Protein AF-A0A2G5DGH1-F1 (afdb_monomer_lite)

pLDDT: mean 73.1, std 16.99, range [35.16, 94.38]

Sequence (194 aa):
MEKKWQSKLFLLFLFSLLSPCVPLNLPSHGCYWTESCQNKWVGGCDAGHVAIAHSDNCHGLCPQPENSPCLPFYTHFQCCKLESPKVTDRCVKCKNKVDYGDEYVCCTDCSDPYIMDANTKSGYCMTGAELAVQLKPREHFKWVAGPWMPCSSPCDGGIRYRDVECFGQIEDISIPHYPVDDGRCSEKEMTGAM

Secondary structure (DSSP, 8-state):
----------------------------------TTEEEGGG-SPPTTEEEEEEESS-TTT-SS-TTPPPPTTSS-EEEEEE--PEE-S-GGG-SS-EEETTEEEEETTSPPEEEEETTTTEEEETTSPPEEEEEPPPEEEEEEEEEEPPPS-SSSS----EEEEEEEEESSTTSPPEE--GGGS-HHHHHHH-

Structure (mmCIF, N/CA/C/O backbone):
data_AF-A0A2G5DGH1-F1
#
_entry.id   AF-A0A2G5DGH1-F1
#
loop_
_atom_site.group_PDB
_atom_site.id
_atom_site.type_symbol
_atom_site.label_atom_id
_atom_site.label_alt_id
_atom_site.label_comp_id
_atom_site.label_asym_id
_atom_site.label_entity_id
_atom_site.label_seq_id
_atom_site.pdbx_PDB_ins_code
_atom_site.Cartn_x
_atom_site.Cartn_y
_atom_site.Cartn_z
_atom_site.occupancy
_atom_site.B_iso_or_equiv
_atom_site.auth_seq_id
_atom_site.auth_comp_id
_atom_site.auth_asym_id
_atom_site.auth_atom_id
_atom_site.pdbx_PDB_model_num
ATOM 1 N N . MET A 1 1 ? 90.595 -12.599 -56.475 1.00 35.16 1 MET A N 1
ATOM 2 C CA . MET A 1 1 ? 90.856 -12.047 -55.131 1.00 35.16 1 MET A CA 1
ATOM 3 C C . MET A 1 1 ? 89.686 -12.424 -54.243 1.00 35.16 1 MET A C 1
ATOM 5 O O . MET A 1 1 ? 88.546 -12.215 -54.631 1.00 35.16 1 MET A O 1
ATOM 9 N N . GLU A 1 2 ? 89.990 -13.096 -53.140 1.00 38.16 2 GLU A N 1
ATOM 10 C CA . GLU A 1 2 ? 89.063 -13.706 -52.185 1.00 38.16 2 GLU A CA 1
ATOM 11 C C . GLU A 1 2 ? 88.283 -12.668 -51.358 1.00 38.16 2 GLU A C 1
ATOM 13 O O . GLU A 1 2 ? 88.839 -11.623 -51.022 1.00 38.16 2 GLU A O 1
ATOM 18 N N . LYS A 1 3 ? 87.058 -13.011 -50.921 1.00 37.81 3 LYS A N 1
ATOM 19 C CA . LYS A 1 3 ? 86.705 -13.089 -49.485 1.00 37.81 3 LYS A CA 1
ATOM 20 C C . LYS A 1 3 ? 85.356 -13.794 -49.235 1.00 37.81 3 LYS A C 1
ATOM 22 O O . LYS A 1 3 ? 84.365 -13.577 -49.919 1.00 37.81 3 LYS A O 1
ATOM 27 N N . LYS A 1 4 ? 85.416 -14.670 -48.229 1.00 41.09 4 LYS A N 1
ATOM 28 C CA . LYS A 1 4 ? 84.451 -15.622 -47.645 1.00 41.09 4 LYS A CA 1
ATOM 29 C C . LYS A 1 4 ? 83.167 -15.008 -47.045 1.00 41.09 4 LYS A C 1
ATOM 31 O O . LYS A 1 4 ? 83.2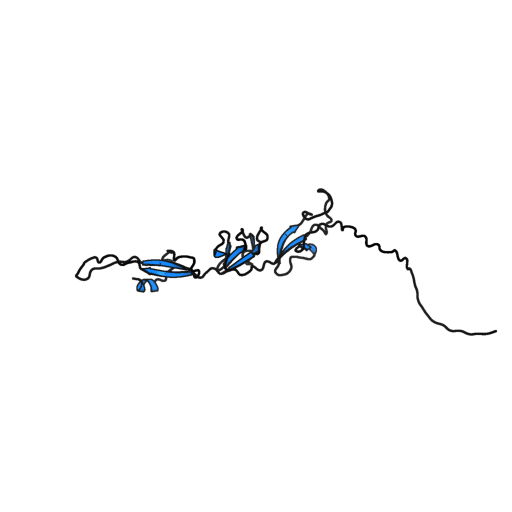48 -14.033 -46.313 1.00 41.09 4 LYS A O 1
ATOM 36 N N . TRP A 1 5 ? 82.049 -15.718 -47.257 1.00 42.12 5 TRP A N 1
ATOM 37 C CA . TRP A 1 5 ? 81.179 -16.408 -46.269 1.00 42.12 5 TRP A CA 1
ATOM 38 C C . TRP A 1 5 ? 80.727 -15.682 -44.980 1.00 42.12 5 TRP A C 1
ATOM 40 O O . TRP A 1 5 ? 81.563 -15.418 -44.127 1.00 42.12 5 TRP A O 1
ATOM 50 N N . GLN A 1 6 ? 79.405 -15.541 -44.766 1.00 40.88 6 GLN A N 1
ATOM 51 C CA . GLN A 1 6 ? 78.678 -16.041 -43.574 1.00 40.88 6 GLN A CA 1
ATOM 52 C C . GLN A 1 6 ? 77.140 -15.985 -43.762 1.00 40.88 6 GLN A C 1
ATOM 54 O O . GLN A 1 6 ? 76.596 -15.072 -44.373 1.00 40.88 6 GLN A O 1
ATOM 59 N N . SER A 1 7 ? 76.474 -17.003 -43.216 1.00 42.88 7 SER A N 1
ATOM 60 C CA . SER A 1 7 ? 75.033 -17.308 -43.223 1.00 42.88 7 SER A CA 1
ATOM 61 C C . SER A 1 7 ? 74.241 -16.492 -42.186 1.00 42.88 7 SER A C 1
ATOM 63 O O . SER A 1 7 ? 74.810 -16.175 -41.142 1.00 42.88 7 SER A O 1
ATOM 65 N N . LYS A 1 8 ? 72.936 -16.234 -42.420 1.00 41.88 8 LYS A N 1
ATOM 66 C CA . LYS A 1 8 ? 71.853 -16.346 -41.408 1.00 41.88 8 LYS A CA 1
ATOM 67 C C . LYS A 1 8 ? 70.439 -16.139 -41.994 1.00 41.88 8 LYS A C 1
ATOM 69 O O . LYS A 1 8 ? 70.086 -15.056 -42.435 1.00 41.88 8 LYS A O 1
ATOM 74 N N . LEU A 1 9 ? 69.682 -17.240 -41.971 1.00 43.94 9 LEU A N 1
ATOM 75 C CA . LEU A 1 9 ? 68.268 -17.426 -41.599 1.00 43.94 9 LEU A CA 1
ATOM 76 C C . LEU A 1 9 ? 67.225 -16.297 -41.790 1.00 43.94 9 LEU A C 1
ATOM 78 O O . LEU A 1 9 ? 67.330 -15.241 -41.184 1.00 43.94 9 LEU A O 1
ATOM 82 N N . PHE A 1 10 ? 66.121 -16.701 -42.440 1.00 47.44 10 PHE A N 1
ATOM 83 C CA . PHE A 1 10 ? 64.713 -16.474 -42.061 1.00 47.44 10 PHE A CA 1
ATOM 84 C C . PHE A 1 10 ? 64.246 -15.024 -41.841 1.00 47.44 10 PHE A C 1
ATOM 86 O O . PHE A 1 10 ? 64.545 -14.432 -40.814 1.00 47.44 10 PHE A O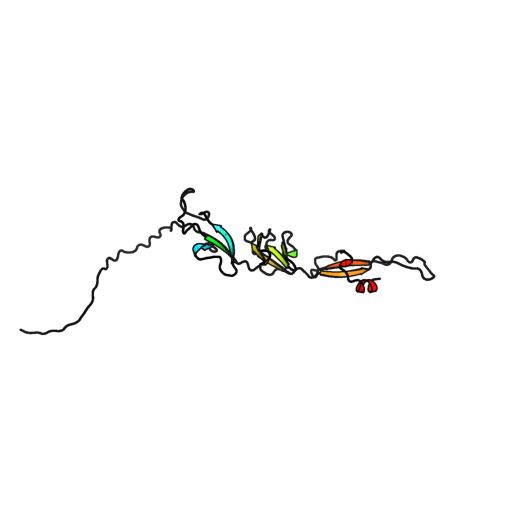 1
ATOM 93 N N . LEU A 1 11 ? 63.376 -14.527 -42.729 1.00 45.00 11 LEU A N 1
ATOM 94 C CA . LEU A 1 11 ? 62.080 -13.935 -42.353 1.00 45.00 11 LEU A CA 1
ATOM 95 C C . LEU A 1 11 ? 61.262 -13.597 -43.610 1.00 45.00 11 LEU A C 1
ATOM 97 O O . LEU A 1 11 ? 61.591 -12.707 -44.388 1.00 45.00 11 LEU A O 1
ATOM 101 N N . LEU A 1 12 ? 60.181 -14.357 -43.784 1.00 50.38 12 LEU A N 1
ATOM 102 C CA . LEU A 1 12 ? 59.042 -14.036 -44.635 1.00 50.38 12 LEU A CA 1
ATOM 103 C C . LEU A 1 12 ? 58.456 -12.685 -44.194 1.00 50.38 12 LEU A C 1
ATOM 105 O O . LEU A 1 12 ? 58.042 -12.562 -43.045 1.00 50.38 12 LEU A O 1
ATOM 109 N N . PHE A 1 13 ? 58.355 -11.711 -45.097 1.00 42.81 13 PHE A N 1
ATOM 110 C CA . PHE A 1 13 ? 57.439 -10.580 -44.935 1.00 42.81 13 PHE A CA 1
ATOM 111 C C . PHE A 1 13 ? 56.571 -10.462 -46.188 1.00 42.81 13 PHE A C 1
ATOM 113 O O . PHE A 1 13 ? 56.937 -9.862 -47.196 1.00 42.81 13 PHE A O 1
ATOM 120 N N . LEU A 1 14 ? 55.422 -11.131 -46.107 1.00 49.62 14 LEU A N 1
ATOM 121 C CA . LEU A 1 14 ? 54.254 -10.927 -46.951 1.00 49.62 14 LEU A CA 1
ATOM 122 C C . LEU A 1 14 ? 53.537 -9.642 -46.512 1.00 49.62 14 LEU A C 1
ATOM 124 O O . LEU A 1 14 ? 53.358 -9.412 -45.321 1.00 49.62 14 LEU A O 1
ATOM 128 N N . PHE A 1 15 ? 53.081 -8.886 -47.511 1.00 50.22 15 PHE A N 1
ATOM 129 C CA . PHE A 1 15 ? 51.946 -7.958 -47.490 1.00 50.22 15 PHE A CA 1
ATOM 130 C C . PHE A 1 15 ? 51.893 -6.877 -46.398 1.00 50.22 15 PHE A C 1
ATOM 132 O O . PHE A 1 15 ? 51.375 -7.075 -45.304 1.00 50.22 15 PHE A O 1
ATOM 139 N N . SER A 1 16 ? 52.234 -5.652 -46.794 1.00 44.81 16 SER A N 1
ATOM 140 C CA . SER A 1 16 ? 51.723 -4.429 -46.171 1.00 44.81 16 SER A CA 1
ATOM 141 C C . SER A 1 16 ? 51.088 -3.518 -47.228 1.00 44.81 16 SER A C 1
ATOM 143 O O . SER A 1 16 ? 51.608 -2.463 -47.579 1.00 44.81 16 SER A O 1
ATOM 145 N N . LEU A 1 17 ? 49.911 -3.916 -47.724 1.00 50.97 17 LEU A N 1
ATOM 146 C CA . LEU A 1 17 ? 48.917 -2.953 -48.210 1.00 50.97 17 LEU A CA 1
ATOM 147 C C . LEU A 1 17 ? 48.228 -2.359 -46.975 1.00 50.97 17 LEU A C 1
ATOM 149 O O . LEU A 1 17 ? 47.187 -2.834 -46.531 1.00 50.97 17 LEU A O 1
ATOM 153 N N . LEU A 1 18 ? 48.855 -1.345 -46.383 1.00 51.91 18 LEU A N 1
ATOM 154 C CA . LEU A 1 18 ? 48.213 -0.485 -45.393 1.00 51.91 18 LEU A CA 1
ATOM 155 C C . LEU A 1 18 ? 47.288 0.481 -46.140 1.00 51.91 18 LEU A C 1
ATOM 157 O O . LEU A 1 18 ? 47.687 1.582 -46.513 1.00 51.91 18 LEU A O 1
ATOM 161 N N . SER A 1 19 ? 46.046 0.055 -46.368 1.00 54.72 19 SER A N 1
ATOM 162 C CA . SER A 1 19 ? 44.947 0.994 -46.584 1.00 54.72 19 SER A CA 1
ATOM 163 C C . SER A 1 19 ? 44.808 1.847 -45.319 1.00 54.72 19 SER A C 1
ATOM 165 O O . SER A 1 19 ? 44.674 1.2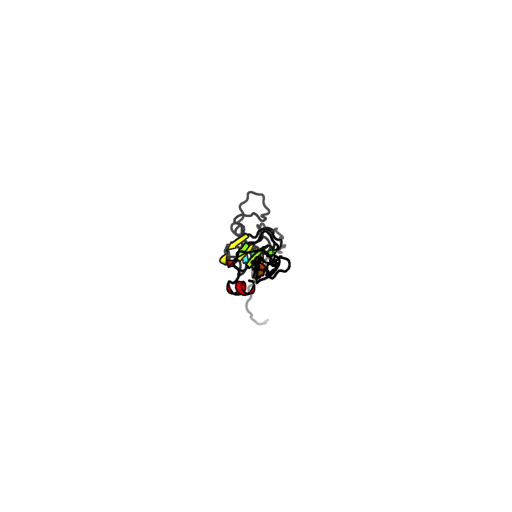77 -44.233 1.00 54.72 19 SER A O 1
ATOM 167 N N . PRO A 1 20 ? 44.834 3.187 -45.401 1.00 47.16 20 PRO A N 1
ATOM 168 C CA . PRO A 1 20 ? 44.471 4.009 -44.262 1.00 47.16 20 PRO A CA 1
ATOM 169 C C . PRO A 1 20 ? 42.996 3.743 -43.946 1.00 47.16 20 PRO A C 1
ATOM 171 O O . PRO A 1 20 ? 42.109 4.102 -44.721 1.00 47.16 20 PRO A O 1
ATOM 174 N N . CYS A 1 21 ? 42.735 3.082 -42.816 1.00 46.44 21 CYS A N 1
ATOM 175 C CA . CYS A 1 21 ? 41.412 3.048 -42.211 1.00 46.44 21 CYS A CA 1
ATOM 176 C C . CYS A 1 21 ? 41.031 4.488 -41.865 1.00 46.44 21 CYS A C 1
ATOM 178 O O . CYS A 1 21 ? 41.378 5.002 -40.804 1.00 46.44 21 CYS A O 1
ATOM 180 N N . VAL A 1 22 ? 40.321 5.156 -42.770 1.00 48.78 22 VAL A N 1
ATOM 181 C CA . VAL A 1 22 ? 39.442 6.252 -42.372 1.00 48.78 22 VAL A CA 1
ATOM 182 C C . VAL A 1 22 ? 38.479 5.639 -41.351 1.00 48.78 22 VAL A C 1
ATOM 184 O O . VAL A 1 22 ? 37.891 4.597 -41.659 1.00 48.78 22 VAL A O 1
ATOM 187 N N . PRO A 1 23 ? 38.302 6.209 -40.147 1.00 44.12 23 PRO A N 1
ATOM 188 C CA . PRO A 1 23 ? 37.192 5.812 -39.309 1.00 44.12 23 PRO A CA 1
ATOM 189 C C . PRO A 1 23 ? 35.944 6.282 -40.049 1.00 44.12 23 PRO A C 1
ATOM 191 O O . PRO A 1 23 ? 35.548 7.445 -39.977 1.00 44.12 23 PRO A O 1
ATOM 194 N N . LEU A 1 24 ? 35.350 5.386 -40.833 1.00 40.75 24 LEU A N 1
ATOM 195 C CA . LEU A 1 24 ? 33.962 5.513 -41.221 1.00 40.75 24 LEU A CA 1
ATOM 196 C C . LEU A 1 24 ? 33.182 5.496 -39.906 1.00 40.75 24 LEU A C 1
ATOM 198 O O . LEU A 1 24 ? 32.827 4.439 -39.395 1.00 40.75 24 LEU A O 1
ATOM 202 N N . ASN A 1 25 ? 32.916 6.683 -39.360 1.00 49.31 25 ASN A N 1
ATOM 203 C CA . ASN A 1 25 ? 31.698 6.928 -38.601 1.00 49.31 25 ASN A CA 1
ATOM 204 C C . ASN A 1 25 ? 30.538 6.735 -39.584 1.00 49.31 25 ASN A C 1
ATOM 206 O O . ASN A 1 25 ? 29.952 7.685 -40.095 1.00 49.31 25 ASN A O 1
ATOM 210 N N . LEU A 1 26 ? 30.286 5.474 -39.924 1.00 36.56 26 LEU A N 1
ATOM 211 C CA . LEU A 1 26 ? 29.053 5.048 -40.538 1.00 36.56 26 LEU A CA 1
ATOM 212 C C . LEU A 1 26 ? 28.059 4.969 -39.376 1.00 36.56 26 LEU A C 1
ATOM 214 O O . LEU A 1 26 ? 28.343 4.248 -38.415 1.00 36.56 26 LEU A O 1
ATOM 218 N N . PRO A 1 27 ? 26.941 5.711 -39.394 1.00 42.09 27 PRO A N 1
ATOM 219 C CA . PRO A 1 27 ? 25.927 5.550 -38.365 1.00 42.09 27 PRO A CA 1
ATOM 220 C C . PRO A 1 27 ? 25.472 4.093 -38.432 1.00 42.09 27 PRO A C 1
ATOM 222 O O . PRO A 1 27 ? 24.948 3.660 -39.455 1.00 42.09 27 PRO A O 1
ATOM 225 N N . SER A 1 28 ? 25.759 3.294 -37.403 1.00 44.94 28 SER A N 1
ATOM 226 C CA . SER A 1 28 ? 25.370 1.886 -37.396 1.00 44.94 28 SER A CA 1
ATOM 227 C C . SER A 1 28 ? 23.851 1.809 -37.547 1.00 44.94 28 SER A C 1
ATOM 229 O O . SER A 1 28 ? 23.122 2.368 -36.731 1.00 44.94 28 SER A O 1
ATOM 231 N N . HIS A 1 29 ? 23.382 1.137 -38.595 1.00 49.34 29 HIS A N 1
ATOM 232 C CA . HIS A 1 29 ? 21.972 0.955 -38.945 1.00 49.34 29 HIS A CA 1
ATOM 233 C C . HIS A 1 29 ? 21.265 -0.013 -37.967 1.00 49.34 29 HIS A C 1
ATOM 235 O O . HIS A 1 29 ? 20.748 -1.046 -38.384 1.00 49.34 29 HIS A O 1
ATOM 241 N N . GLY A 1 30 ? 21.304 0.253 -36.662 1.00 53.66 30 GLY A N 1
ATOM 242 C CA . GLY A 1 30 ? 20.771 -0.635 -35.626 1.00 53.66 30 GLY A CA 1
ATOM 243 C C . GLY A 1 30 ? 19.525 -0.068 -34.953 1.00 53.66 30 GLY A C 1
ATOM 244 O O . GLY A 1 30 ? 19.489 1.117 -34.634 1.00 53.66 30 GLY A O 1
ATOM 245 N N . CYS A 1 31 ? 18.529 -0.923 -34.697 1.00 55.25 31 CYS A N 1
ATOM 246 C CA . CYS A 1 31 ? 17.523 -0.671 -33.660 1.00 55.25 31 CYS A CA 1
ATOM 247 C C . CYS A 1 31 ? 18.261 -0.496 -32.326 1.00 55.25 31 CYS A C 1
ATOM 249 O O . CYS A 1 31 ? 19.069 -1.365 -31.986 1.00 55.25 31 CYS A O 1
ATOM 251 N N . TYR A 1 32 ? 18.004 0.576 -31.575 1.00 56.06 32 TYR A N 1
ATOM 252 C CA . TYR A 1 32 ? 18.648 0.787 -30.280 1.00 56.06 32 TYR A CA 1
ATOM 253 C C . TYR A 1 32 ? 17.613 0.865 -29.160 1.00 56.06 32 TYR A C 1
ATOM 255 O O . TYR A 1 32 ? 16.953 1.865 -28.919 1.00 56.06 32 TYR A O 1
ATOM 263 N N . TRP A 1 33 ? 17.483 -0.231 -28.434 1.00 59.97 33 TRP A N 1
ATOM 264 C CA . TRP A 1 33 ? 16.847 -0.223 -27.126 1.00 59.97 33 TRP A CA 1
ATOM 265 C C . TRP A 1 33 ? 17.867 0.346 -26.107 1.00 59.97 33 TRP A C 1
ATOM 267 O O . TRP A 1 33 ? 19.057 0.054 -26.210 1.00 59.97 33 TRP A O 1
ATOM 277 N N . THR A 1 34 ? 17.444 1.263 -25.224 1.00 59.66 34 THR A N 1
ATOM 278 C CA . THR A 1 34 ? 18.320 2.137 -24.402 1.00 59.66 34 THR A CA 1
ATOM 279 C C . THR A 1 34 ? 19.040 1.394 -23.256 1.00 59.66 34 THR A C 1
ATOM 281 O O . THR A 1 34 ? 19.027 0.168 -23.201 1.00 59.66 34 THR A O 1
ATOM 284 N N . GLU A 1 35 ? 19.679 2.131 -22.332 1.00 57.31 35 GLU A N 1
ATOM 285 C CA . GLU A 1 35 ? 20.647 1.664 -21.314 1.00 57.31 35 GLU A CA 1
ATOM 286 C C . GLU A 1 35 ? 20.254 0.430 -20.468 1.00 57.31 35 GLU A C 1
ATOM 288 O O . GLU A 1 35 ? 21.133 -0.203 -19.893 1.00 57.31 35 GLU A O 1
ATOM 293 N N . SER A 1 36 ? 18.974 0.052 -20.385 1.00 63.47 36 SER A N 1
ATOM 294 C CA . SER A 1 36 ? 18.474 -1.055 -19.541 1.00 63.47 36 SER A CA 1
ATOM 295 C C . SER A 1 36 ? 18.119 -2.337 -20.310 1.00 63.47 36 SER A C 1
ATOM 297 O O . SER A 1 36 ? 17.431 -3.212 -19.779 1.00 63.47 36 SER A O 1
ATOM 299 N N . CYS A 1 37 ? 18.505 -2.443 -21.581 1.00 69.44 37 CYS A N 1
ATOM 300 C CA . CYS A 1 37 ? 17.983 -3.474 -22.475 1.00 69.44 37 CYS A CA 1
ATOM 301 C C . CYS A 1 37 ? 18.960 -4.632 -22.686 1.00 69.44 37 CYS A C 1
ATOM 303 O O . CYS A 1 37 ? 20.132 -4.425 -22.990 1.00 69.44 37 CYS A O 1
ATOM 305 N N . GLN A 1 38 ? 18.459 -5.862 -22.574 1.00 69.81 38 GLN A N 1
ATOM 306 C CA . GLN A 1 38 ? 19.235 -7.093 -22.724 1.00 69.81 38 GLN A CA 1
ATOM 307 C C . GLN A 1 38 ? 18.752 -7.907 -23.924 1.00 69.81 38 GLN A C 1
ATOM 309 O O . GLN A 1 38 ? 17.571 -7.889 -24.277 1.00 69.81 38 GLN A O 1
ATOM 314 N N . ASN A 1 39 ? 19.673 -8.610 -24.586 1.00 68.25 39 ASN A N 1
ATOM 315 C CA . ASN A 1 39 ? 19.352 -9.444 -25.741 1.00 68.25 39 ASN A CA 1
ATOM 316 C C . ASN A 1 39 ? 18.744 -10.786 -25.291 1.00 68.25 39 ASN A C 1
ATOM 318 O O . ASN A 1 39 ? 19.342 -11.518 -24.507 1.00 68.25 39 ASN A O 1
ATOM 322 N N . LYS A 1 40 ? 17.584 -11.144 -25.851 1.00 68.38 40 LYS A N 1
ATOM 323 C CA . LYS A 1 40 ? 16.812 -12.353 -25.512 1.00 68.38 40 LYS A CA 1
ATOM 324 C C . LYS A 1 40 ? 17.574 -13.657 -25.780 1.00 68.38 40 LYS A C 1
ATOM 326 O O . LYS A 1 40 ? 17.351 -14.639 -25.080 1.00 68.38 40 LYS A O 1
ATOM 331 N N . TRP A 1 41 ? 18.465 -13.685 -26.776 1.00 63.84 41 TRP A N 1
ATOM 332 C CA . TRP A 1 41 ? 19.210 -14.884 -27.187 1.00 63.84 41 TRP A CA 1
ATOM 333 C C . TRP A 1 41 ? 20.307 -15.289 -26.201 1.00 63.84 41 TRP A C 1
ATOM 335 O O . TRP A 1 41 ? 20.711 -16.448 -26.191 1.00 63.84 41 TRP A O 1
ATOM 345 N N . VAL A 1 42 ? 20.781 -14.352 -25.376 1.00 59.91 42 VAL A N 1
ATOM 346 C CA . VAL A 1 42 ? 21.819 -14.601 -24.358 1.00 59.91 42 VAL A CA 1
ATOM 347 C C . VAL A 1 42 ? 21.199 -15.034 -23.016 1.00 59.91 42 VAL A C 1
ATOM 349 O O . VAL A 1 42 ? 21.906 -15.516 -22.137 1.00 59.91 42 VAL A O 1
ATOM 352 N N . GLY A 1 43 ? 19.863 -15.007 -22.922 1.00 62.44 43 GLY A N 1
ATOM 353 C CA . GLY A 1 43 ? 19.080 -15.537 -21.811 1.00 62.44 43 GLY A CA 1
ATOM 354 C C . GLY A 1 43 ? 18.732 -14.488 -20.756 1.00 62.44 43 GLY A C 1
ATOM 355 O O . GLY A 1 43 ? 19.617 -13.924 -20.132 1.00 62.44 43 GLY A O 1
ATOM 356 N N . GLY A 1 44 ? 17.425 -14.318 -20.518 1.00 68.81 44 GLY A N 1
ATOM 357 C CA . GLY A 1 44 ? 16.848 -13.718 -19.309 1.00 68.81 44 GLY A CA 1
ATOM 358 C C . GLY A 1 44 ? 17.250 -12.280 -18.970 1.00 68.81 44 GLY A C 1
ATOM 359 O O . GLY A 1 44 ? 17.923 -11.597 -19.729 1.00 68.81 44 GLY A O 1
ATOM 360 N N . CYS A 1 45 ? 16.736 -11.803 -17.835 1.00 72.19 45 CYS A N 1
ATOM 361 C CA . CYS A 1 45 ? 17.335 -10.684 -17.118 1.00 72.19 45 CYS A CA 1
ATOM 362 C C . CYS A 1 45 ? 18.303 -11.259 -16.080 1.00 72.19 45 CYS A C 1
ATOM 364 O O . CYS A 1 45 ? 18.026 -12.321 -15.514 1.00 72.19 45 CYS A O 1
ATOM 366 N N . ASP A 1 46 ? 19.411 -10.565 -15.816 1.00 70.19 46 ASP A N 1
ATOM 367 C CA . ASP A 1 46 ? 20.344 -10.941 -14.747 1.00 70.19 46 ASP A CA 1
ATOM 368 C C . ASP A 1 46 ? 19.639 -11.046 -13.381 1.00 70.19 46 ASP A C 1
ATOM 370 O O . ASP A 1 46 ? 18.604 -10.420 -13.138 1.00 70.19 46 ASP A O 1
ATOM 374 N N . ALA A 1 47 ? 20.215 -11.817 -12.453 1.00 65.94 47 ALA A N 1
ATOM 375 C CA . ALA A 1 47 ? 19.645 -12.024 -11.121 1.00 65.94 47 ALA A CA 1
ATOM 376 C C . ALA A 1 47 ? 19.283 -10.688 -10.430 1.00 65.94 47 ALA A C 1
ATOM 378 O O . ALA A 1 47 ? 20.117 -9.790 -10.308 1.00 65.94 47 ALA A O 1
ATOM 379 N N . GLY A 1 48 ? 18.031 -10.565 -9.974 1.00 62.88 48 GLY A N 1
ATOM 380 C CA . GLY A 1 48 ? 17.500 -9.348 -9.340 1.00 62.88 48 GLY A CA 1
ATOM 381 C C . GLY A 1 48 ? 16.874 -8.328 -10.300 1.00 62.88 48 GLY A C 1
ATOM 382 O O . GLY A 1 48 ? 16.387 -7.293 -9.843 1.00 62.88 48 GLY A O 1
ATOM 383 N N . HIS A 1 49 ? 16.854 -8.616 -11.603 1.00 70.56 49 HIS A N 1
ATOM 384 C CA . HIS A 1 49 ? 16.166 -7.810 -12.605 1.00 70.56 49 HIS A CA 1
ATOM 385 C C . HIS A 1 49 ? 14.984 -8.574 -13.204 1.00 70.56 49 HIS A C 1
ATOM 387 O O . HIS A 1 49 ? 15.038 -9.791 -13.381 1.00 70.56 49 HIS A O 1
ATOM 393 N N . VAL A 1 50 ? 13.921 -7.848 -13.542 1.00 70.88 50 VAL A N 1
ATOM 394 C CA . VAL A 1 50 ? 12.701 -8.408 -14.137 1.00 70.88 50 VAL A CA 1
ATOM 395 C C . VAL A 1 50 ? 12.476 -7.786 -15.510 1.00 70.88 50 VAL A C 1
ATOM 397 O O . VAL A 1 50 ? 12.781 -6.610 -15.732 1.00 70.88 50 VAL A O 1
ATOM 400 N N . ALA A 1 51 ? 11.984 -8.596 -16.450 1.00 72.50 51 ALA A N 1
ATOM 401 C CA . ALA A 1 51 ? 11.672 -8.151 -17.800 1.00 72.50 51 ALA A CA 1
ATOM 402 C C . ALA A 1 51 ? 10.347 -7.374 -17.798 1.00 72.50 51 ALA A C 1
ATOM 404 O O . ALA A 1 51 ? 9.284 -7.965 -17.644 1.00 72.50 51 ALA A O 1
ATOM 405 N N . ILE A 1 52 ? 10.413 -6.053 -17.974 1.00 66.06 52 ILE A N 1
ATOM 406 C CA . ILE A 1 52 ? 9.248 -5.149 -17.901 1.00 66.06 52 ILE A CA 1
ATOM 407 C C . ILE A 1 52 ? 8.660 -4.778 -19.258 1.00 66.06 52 ILE A C 1
ATOM 409 O O . ILE A 1 52 ? 7.544 -4.273 -19.345 1.00 66.06 52 ILE A O 1
ATOM 413 N N . ALA A 1 53 ? 9.415 -5.005 -20.328 1.00 66.44 53 ALA A N 1
ATOM 414 C CA . ALA A 1 53 ? 8.960 -4.787 -21.688 1.00 66.44 53 ALA A CA 1
ATOM 415 C C . ALA A 1 53 ? 9.715 -5.717 -22.631 1.00 66.44 53 ALA A C 1
ATOM 417 O O . ALA A 1 53 ? 10.909 -5.965 -22.445 1.00 66.44 53 ALA A O 1
ATOM 418 N N . HIS A 1 54 ? 9.019 -6.187 -23.661 1.00 70.25 54 HIS A N 1
ATOM 419 C CA . HIS A 1 54 ? 9.591 -7.019 -24.706 1.00 70.25 54 HIS A CA 1
ATOM 420 C C . HIS A 1 54 ? 9.495 -6.303 -26.044 1.00 70.25 54 HIS A C 1
ATOM 422 O O . HIS A 1 54 ? 8.473 -5.710 -26.385 1.00 70.25 54 HIS A O 1
ATOM 428 N N . SER A 1 55 ? 10.579 -6.393 -26.795 1.00 62.94 55 SER A N 1
ATOM 429 C CA . SER A 1 55 ? 10.660 -5.989 -28.182 1.00 62.94 55 SER A CA 1
ATOM 430 C C . SER A 1 55 ? 10.762 -7.262 -28.999 1.00 62.94 55 SER A C 1
ATOM 432 O O . SER A 1 55 ? 11.777 -7.952 -28.905 1.00 62.94 55 SER A O 1
ATOM 434 N N . ASP A 1 56 ? 9.710 -7.590 -29.747 1.00 64.31 56 ASP A N 1
ATOM 435 C CA . ASP A 1 56 ? 9.753 -8.601 -30.816 1.00 64.31 56 ASP A CA 1
ATOM 436 C C . ASP A 1 56 ? 9.767 -7.930 -32.213 1.00 64.31 56 ASP A C 1
ATOM 438 O O . ASP A 1 56 ? 9.817 -8.590 -33.251 1.00 64.31 56 ASP A O 1
ATOM 442 N N . ASN A 1 57 ? 9.716 -6.595 -32.244 1.00 57.31 57 ASN A N 1
ATOM 443 C CA . ASN A 1 57 ? 9.714 -5.735 -33.424 1.00 57.31 57 ASN A CA 1
ATOM 444 C C . ASN A 1 57 ? 10.422 -4.408 -33.088 1.00 57.31 57 ASN A C 1
ATOM 446 O O . ASN A 1 57 ? 10.649 -4.087 -31.932 1.00 57.31 57 ASN A O 1
ATOM 450 N N . CYS A 1 58 ? 10.829 -3.617 -34.076 1.00 55.09 58 CYS A N 1
ATOM 451 C CA . CYS A 1 58 ? 11.764 -2.508 -33.840 1.00 55.09 58 CYS A CA 1
ATOM 452 C C . CYS A 1 58 ? 11.105 -1.197 -33.397 1.00 55.09 58 CYS A C 1
ATOM 454 O O . CYS A 1 58 ? 11.471 -0.109 -33.845 1.00 55.09 58 CYS A O 1
ATOM 456 N N . HIS A 1 59 ? 10.180 -1.276 -32.441 1.00 56.53 59 HIS A N 1
ATOM 457 C CA . HIS A 1 59 ? 9.653 -0.094 -31.760 1.00 56.53 59 HIS A CA 1
ATOM 458 C C . HIS A 1 59 ? 10.644 0.410 -30.713 1.00 56.53 59 HIS A C 1
ATOM 460 O O . HIS A 1 59 ? 10.453 0.340 -29.504 1.00 56.53 59 HIS A O 1
ATOM 466 N N . GLY A 1 60 ? 11.755 0.894 -31.254 1.00 54.72 60 GLY A N 1
ATOM 467 C CA . GLY A 1 60 ? 12.866 1.492 -30.552 1.00 54.72 60 GLY A CA 1
ATOM 468 C C . GLY A 1 60 ? 14.037 1.758 -31.491 1.00 54.72 60 GLY A C 1
ATOM 469 O O . GLY A 1 60 ? 15.154 1.409 -31.154 1.00 54.72 60 GLY A O 1
ATOM 470 N N . LEU A 1 61 ? 13.792 2.417 -32.634 1.00 54.06 61 LEU A N 1
ATOM 471 C CA . LEU A 1 61 ? 14.767 3.309 -33.291 1.00 54.06 61 LEU A CA 1
ATOM 472 C C . LEU A 1 61 ? 15.624 2.737 -34.443 1.00 54.06 61 LEU A C 1
ATOM 474 O O . LEU A 1 61 ? 16.807 3.053 -34.559 1.00 54.06 61 LEU A O 1
ATOM 478 N N . CYS A 1 62 ? 15.033 1.974 -35.370 1.00 58.16 62 CYS A N 1
ATOM 479 C CA . CYS A 1 62 ? 15.659 1.829 -36.693 1.00 58.16 62 CYS A CA 1
ATOM 480 C C . CYS A 1 62 ? 15.630 3.178 -37.440 1.00 58.16 62 CYS A C 1
ATOM 482 O O . CYS A 1 62 ? 14.564 3.785 -37.535 1.00 58.16 62 CYS A O 1
ATOM 484 N N . PRO A 1 63 ? 16.738 3.634 -38.050 1.00 56.41 63 PRO A N 1
ATOM 485 C CA . PRO A 1 63 ? 16.785 4.905 -38.781 1.00 56.41 63 PRO A CA 1
ATOM 486 C C . PRO A 1 63 ? 16.072 4.893 -40.151 1.00 56.41 63 PRO A C 1
ATOM 488 O O . PRO A 1 63 ? 16.159 5.877 -40.883 1.00 56.41 63 PRO A O 1
ATOM 491 N N . GLN A 1 64 ? 15.396 3.804 -40.542 1.00 54.47 64 GLN A N 1
ATOM 492 C CA . GLN A 1 64 ? 14.717 3.681 -41.840 1.00 54.47 64 GLN A CA 1
ATOM 493 C C . GLN A 1 64 ? 13.187 3.592 -41.707 1.00 54.47 64 GLN A C 1
ATOM 495 O O . GLN A 1 64 ? 12.696 3.052 -40.717 1.00 54.47 64 GLN A O 1
ATOM 500 N N . PRO A 1 65 ? 12.433 4.131 -42.688 1.00 53.72 65 PRO A N 1
ATOM 501 C CA . PRO A 1 65 ? 11.020 4.458 -42.526 1.00 53.72 65 PRO A CA 1
ATOM 502 C C . PRO A 1 65 ? 10.147 3.207 -42.410 1.00 53.72 65 PRO A C 1
ATOM 504 O O . PRO A 1 65 ? 10.259 2.323 -43.253 1.00 53.72 65 PRO A O 1
ATOM 507 N N . GLU A 1 66 ? 9.312 3.200 -41.362 1.00 54.94 66 GLU A N 1
ATOM 508 C CA . GLU A 1 66 ? 8.057 2.484 -41.016 1.00 54.94 66 GLU A CA 1
ATOM 509 C C . GLU A 1 66 ? 7.721 1.073 -41.548 1.00 54.94 66 GLU A C 1
ATOM 511 O O . GLU A 1 66 ? 6.867 0.417 -40.964 1.00 54.94 66 GLU A O 1
ATOM 516 N N . ASN A 1 67 ? 8.375 0.555 -42.588 1.00 53.94 67 ASN A N 1
ATOM 517 C CA . ASN A 1 67 ? 7.970 -0.653 -43.310 1.00 53.94 67 ASN A CA 1
ATOM 518 C C . ASN A 1 67 ? 9.110 -1.657 -43.571 1.00 53.94 67 ASN A C 1
ATOM 520 O O . ASN A 1 67 ? 8.869 -2.685 -44.204 1.00 53.94 67 ASN A O 1
ATOM 524 N N . SER A 1 68 ? 10.343 -1.403 -43.115 1.00 55.38 68 SER A N 1
ATOM 525 C CA . SER A 1 68 ? 11.447 -2.364 -43.281 1.00 55.38 68 SER A CA 1
ATOM 526 C C . SER A 1 68 ? 11.559 -3.297 -42.069 1.00 55.38 68 SER A C 1
ATOM 528 O O . SER A 1 68 ? 11.769 -2.809 -40.955 1.00 55.38 68 SER A O 1
ATOM 530 N N . PRO A 1 69 ? 11.476 -4.632 -42.255 1.00 58.09 69 PRO A N 1
ATOM 531 C CA . PRO A 1 69 ? 11.696 -5.582 -41.179 1.00 58.09 69 PRO A CA 1
ATOM 532 C C . PRO A 1 69 ? 13.146 -5.494 -40.708 1.00 58.09 69 PRO A C 1
ATOM 534 O O . PRO A 1 69 ? 14.111 -5.636 -41.456 1.00 58.09 69 PRO A O 1
ATOM 537 N N . CYS A 1 70 ? 13.270 -5.229 -39.427 1.00 60.56 70 CYS A N 1
ATOM 538 C CA . CYS A 1 70 ? 14.504 -5.199 -38.670 1.00 60.56 70 CYS A CA 1
ATOM 539 C C . CYS A 1 70 ? 15.206 -6.562 -38.706 1.00 60.56 70 CYS A C 1
ATOM 541 O O . CYS A 1 70 ? 14.565 -7.614 -38.665 1.00 60.56 70 CYS A O 1
ATOM 543 N N . LEU A 1 71 ? 16.538 -6.535 -38.801 1.00 62.84 71 LEU A N 1
ATOM 544 C CA . LEU A 1 71 ? 17.348 -7.749 -38.848 1.00 62.84 71 LEU A CA 1
ATOM 545 C C . LEU A 1 71 ? 17.088 -8.610 -37.597 1.00 62.84 71 LEU A C 1
ATOM 547 O O . LEU A 1 71 ? 16.977 -8.058 -36.502 1.00 62.84 71 LEU A O 1
ATOM 551 N N . PRO A 1 72 ? 17.065 -9.948 -37.721 1.00 60.81 72 PRO A N 1
ATOM 552 C CA . PRO A 1 72 ? 16.607 -10.849 -36.659 1.00 60.81 72 PRO A CA 1
ATOM 553 C C . PRO A 1 72 ? 17.427 -10.768 -35.360 1.00 60.81 72 PRO A C 1
ATOM 555 O O . PRO A 1 72 ? 16.946 -11.151 -34.308 1.00 60.81 72 PRO A O 1
ATOM 558 N N . PHE A 1 73 ? 18.649 -10.229 -35.372 1.00 57.28 73 PHE A N 1
ATOM 559 C CA . PHE A 1 73 ? 19.438 -10.034 -34.145 1.00 57.28 73 PHE A CA 1
ATOM 560 C C . PHE A 1 73 ? 19.105 -8.737 -33.390 1.00 57.28 73 PHE A C 1
ATOM 562 O O . PHE A 1 73 ? 19.548 -8.561 -32.257 1.00 57.28 73 PHE A O 1
ATOM 569 N N . TYR A 1 74 ? 18.315 -7.848 -33.999 1.00 57.94 74 TYR A N 1
ATOM 570 C CA . TYR A 1 74 ? 18.011 -6.501 -33.507 1.00 57.94 74 TYR A CA 1
ATOM 571 C C . TYR A 1 74 ? 16.554 -6.335 -33.043 1.00 57.94 74 TYR A C 1
ATOM 573 O O . TYR A 1 74 ? 16.148 -5.248 -32.643 1.00 57.94 74 TYR A O 1
ATOM 581 N N . THR A 1 75 ? 15.771 -7.413 -33.098 1.00 58.56 75 THR A N 1
ATOM 582 C CA . THR A 1 75 ? 14.339 -7.466 -32.768 1.00 58.56 75 THR A CA 1
ATOM 583 C C . THR A 1 75 ? 14.037 -8.274 -31.523 1.00 58.56 75 THR A C 1
ATOM 585 O O . THR A 1 75 ? 12.882 -8.575 -31.285 1.00 58.56 75 THR A O 1
ATOM 588 N N . HIS A 1 76 ? 15.049 -8.715 -30.781 1.00 65.81 76 HIS A N 1
ATOM 589 C CA . HIS A 1 76 ? 14.865 -9.620 -29.652 1.00 65.81 76 HIS A CA 1
ATOM 590 C C . HIS A 1 76 ? 15.577 -9.054 -28.433 1.00 65.81 76 HIS A C 1
ATOM 592 O O . HIS A 1 76 ? 16.593 -9.582 -27.978 1.00 65.81 76 HIS A O 1
ATOM 598 N N . PHE A 1 77 ? 15.038 -7.947 -27.935 1.00 69.19 77 PHE A N 1
ATOM 599 C CA . PHE A 1 77 ? 15.503 -7.287 -26.723 1.00 69.19 77 PHE A CA 1
ATOM 600 C C . PHE A 1 77 ? 14.388 -7.242 -25.684 1.00 69.19 77 PHE A C 1
ATOM 602 O O . PHE A 1 77 ? 13.204 -7.238 -26.017 1.00 69.19 77 PHE A O 1
ATOM 609 N N . GLN A 1 78 ? 14.775 -7.195 -24.417 1.00 74.31 78 GLN A N 1
ATOM 610 C CA . GLN A 1 78 ? 13.868 -6.961 -23.303 1.00 74.31 78 GLN A CA 1
ATOM 611 C C . GLN A 1 78 ? 14.438 -5.895 -22.370 1.00 74.31 78 GLN A C 1
ATOM 613 O O . GLN A 1 78 ? 15.652 -5.825 -22.180 1.00 74.31 78 GLN A O 1
ATOM 618 N N . CYS A 1 79 ? 13.572 -5.069 -21.788 1.00 75.50 79 CYS A N 1
ATOM 619 C CA . CYS A 1 79 ? 13.959 -4.118 -20.750 1.00 75.50 79 CYS A CA 1
ATOM 620 C C . CYS A 1 79 ? 14.032 -4.845 -19.418 1.00 75.50 79 CYS A C 1
ATOM 622 O O . CYS A 1 79 ? 13.019 -5.367 -18.955 1.00 75.50 79 CYS A O 1
ATOM 624 N N . CYS A 1 80 ? 15.201 -4.819 -18.794 1.00 73.25 80 CYS A N 1
ATOM 625 C CA . CYS A 1 80 ? 15.425 -5.377 -17.474 1.00 73.25 80 CYS A CA 1
ATOM 626 C C . CYS A 1 80 ? 15.519 -4.231 -16.470 1.00 73.25 80 CYS A C 1
ATOM 628 O O . CYS A 1 80 ? 16.417 -3.395 -16.563 1.00 73.25 80 CYS A O 1
ATOM 630 N N . LYS A 1 81 ? 14.594 -4.174 -15.511 1.00 72.88 81 LYS A N 1
ATOM 631 C CA . LYS A 1 81 ? 14.644 -3.190 -14.423 1.00 72.88 81 LYS A CA 1
ATOM 632 C C . LYS A 1 81 ? 15.019 -3.882 -13.119 1.00 72.88 81 LYS A C 1
ATOM 634 O O . LYS A 1 81 ? 14.598 -5.010 -12.877 1.00 72.88 81 LYS A O 1
ATOM 639 N N . LEU A 1 82 ? 15.834 -3.211 -12.304 1.00 66.38 82 LEU A N 1
ATOM 640 C CA . LEU A 1 82 ? 16.133 -3.643 -10.941 1.00 66.38 82 LEU A CA 1
ATOM 641 C C . LEU A 1 82 ? 14.854 -3.493 -10.108 1.00 66.38 82 LEU A C 1
ATOM 643 O O . LEU A 1 82 ? 14.350 -2.381 -9.953 1.00 66.38 82 LEU A O 1
ATOM 647 N N . GLU A 1 83 ? 14.328 -4.601 -9.597 1.00 65.06 83 GLU A N 1
ATOM 648 C CA . GLU A 1 83 ? 13.049 -4.634 -8.872 1.00 65.06 83 GLU A CA 1
ATOM 649 C C . GLU A 1 83 ? 13.183 -5.298 -7.501 1.00 65.06 83 GLU A C 1
ATOM 651 O O . GLU A 1 83 ? 12.291 -6.008 -7.049 1.00 65.06 83 GLU A O 1
ATOM 656 N N . SER A 1 84 ? 14.289 -5.065 -6.791 1.00 65.31 84 SER A N 1
ATOM 657 C CA . SER A 1 84 ? 14.233 -5.190 -5.336 1.00 65.31 84 SER A CA 1
ATOM 658 C C . SER A 1 84 ? 13.452 -3.982 -4.804 1.00 65.31 84 SER A C 1
ATOM 660 O O . SER A 1 84 ? 13.938 -2.850 -4.904 1.00 65.31 84 SER A O 1
ATOM 662 N N . PRO A 1 85 ? 12.222 -4.170 -4.290 1.00 68.12 85 PRO A N 1
ATOM 663 C CA . PRO A 1 85 ? 11.429 -3.043 -3.845 1.00 68.12 85 PRO A CA 1
ATOM 664 C C . PRO A 1 85 ? 12.125 -2.357 -2.673 1.00 68.12 85 PRO A C 1
ATOM 666 O O . PRO A 1 85 ? 12.599 -3.004 -1.735 1.00 68.12 85 PRO A O 1
ATOM 669 N N . LYS A 1 86 ? 12.203 -1.029 -2.722 1.00 80.62 86 LYS A N 1
ATOM 670 C CA . LYS A 1 86 ? 12.828 -0.263 -1.641 1.00 80.62 86 LYS A CA 1
ATOM 671 C C . LYS A 1 86 ? 11.905 -0.217 -0.431 1.00 80.62 86 LYS A C 1
ATOM 673 O O . LYS A 1 86 ? 10.709 0.025 -0.569 1.00 80.62 86 LYS A O 1
ATOM 678 N N . VAL A 1 87 ? 12.464 -0.399 0.763 1.00 83.38 87 VAL A N 1
ATOM 679 C CA . VAL A 1 87 ? 11.696 -0.252 2.005 1.00 83.38 87 VAL A CA 1
ATOM 680 C C . VAL A 1 87 ? 11.304 1.216 2.187 1.00 83.38 87 VAL A C 1
ATOM 682 O O . VAL A 1 87 ? 12.158 2.102 2.137 1.00 83.38 87 VAL A O 1
ATOM 685 N N . THR A 1 88 ? 10.016 1.481 2.394 1.00 85.62 88 THR A N 1
ATOM 686 C CA . THR A 1 88 ? 9.461 2.823 2.604 1.00 85.62 88 THR A CA 1
ATOM 687 C C . THR A 1 88 ? 8.405 2.827 3.709 1.00 85.62 88 THR A C 1
ATOM 689 O O . THR A 1 88 ? 7.866 1.789 4.077 1.00 85.62 88 THR A O 1
ATOM 692 N N . ASP A 1 89 ? 8.091 4.011 4.229 1.00 84.00 89 ASP A N 1
ATOM 693 C CA . ASP A 1 89 ? 7.021 4.281 5.193 1.00 84.00 89 ASP A CA 1
ATOM 694 C C . ASP A 1 89 ? 5.811 5.002 4.557 1.00 84.00 89 ASP A C 1
ATOM 696 O O . ASP A 1 89 ? 4.854 5.374 5.242 1.00 84.00 89 ASP A O 1
ATOM 700 N N . ARG A 1 90 ? 5.844 5.219 3.234 1.00 85.12 90 ARG A N 1
ATOM 701 C CA . ARG A 1 90 ? 4.880 6.070 2.518 1.00 85.12 90 ARG A CA 1
ATOM 702 C C . ARG A 1 90 ? 3.748 5.320 1.831 1.00 85.12 90 ARG A C 1
ATOM 704 O O . ARG A 1 90 ? 2.729 5.945 1.544 1.00 85.12 90 ARG A O 1
ATOM 711 N N . CYS A 1 91 ? 3.883 4.017 1.596 1.00 89.12 91 CYS A N 1
ATOM 712 C CA . CYS A 1 91 ? 2.848 3.219 0.942 1.00 89.12 91 CYS A CA 1
ATOM 713 C C . CYS A 1 91 ? 1.501 3.308 1.660 1.00 89.12 91 CYS A C 1
ATOM 715 O O . CYS A 1 91 ? 0.480 3.417 0.990 1.00 89.12 91 CYS A O 1
ATOM 717 N N . VAL A 1 92 ? 1.473 3.358 2.998 1.00 87.44 92 VAL A N 1
ATOM 718 C CA . VAL A 1 92 ? 0.232 3.506 3.786 1.00 87.44 92 VAL A CA 1
ATOM 719 C C . VAL A 1 92 ? -0.600 4.707 3.318 1.00 87.44 92 VAL A C 1
ATOM 721 O O . VAL A 1 92 ? -1.824 4.594 3.215 1.00 87.44 92 VAL A O 1
ATOM 724 N N . LYS A 1 93 ? 0.062 5.811 2.948 1.00 87.56 93 LYS A N 1
ATOM 725 C CA . LYS A 1 93 ? -0.562 7.063 2.494 1.00 87.56 93 LYS A CA 1
ATOM 726 C C . LYS A 1 93 ? -1.042 7.004 1.043 1.00 87.56 93 LYS A C 1
ATOM 728 O O . LYS A 1 93 ? -1.887 7.807 0.652 1.00 87.56 93 LYS A O 1
ATOM 733 N N . CYS A 1 94 ? -0.528 6.072 0.245 1.00 90.00 94 CYS A N 1
ATOM 734 C CA . CYS A 1 94 ? -0.970 5.893 -1.129 1.00 90.00 94 CYS A CA 1
ATOM 735 C C . CYS A 1 94 ? -2.344 5.208 -1.160 1.00 90.00 94 CYS A C 1
ATOM 737 O O . CYS A 1 94 ? -2.596 4.215 -0.467 1.00 90.00 94 CYS A O 1
ATOM 739 N N . LYS A 1 95 ? -3.243 5.729 -2.001 1.00 91.38 95 LYS A N 1
ATOM 740 C CA . LYS A 1 95 ? -4.526 5.078 -2.297 1.00 91.38 95 LYS A CA 1
ATOM 741 C C . LYS A 1 95 ? -4.311 3.807 -3.122 1.00 91.38 95 LYS A C 1
ATOM 743 O O . LYS A 1 95 ? -4.918 2.782 -2.833 1.00 91.38 95 LYS A O 1
ATOM 748 N N . ASN A 1 96 ? -3.403 3.889 -4.091 1.00 91.31 96 ASN A N 1
ATOM 749 C CA . ASN A 1 96 ? -3.043 2.802 -4.985 1.00 91.31 96 ASN A CA 1
ATOM 750 C C . ASN A 1 96 ? -1.881 2.021 -4.359 1.00 91.31 96 ASN A C 1
ATOM 752 O O . ASN A 1 96 ? -0.716 2.407 -4.456 1.00 91.31 96 ASN A O 1
ATOM 756 N N . LYS A 1 97 ? -2.222 0.963 -3.628 1.00 92.31 97 LYS A N 1
ATOM 757 C CA . LYS A 1 97 ? -1.278 0.032 -3.007 1.00 92.31 97 LYS A CA 1
ATOM 758 C C . LYS A 1 97 ? -1.849 -1.376 -3.070 1.00 92.31 97 LYS A C 1
ATOM 760 O O . LYS A 1 97 ? -3.064 -1.553 -3.015 1.00 92.31 97 LYS A O 1
ATOM 765 N N . VAL A 1 98 ? -0.971 -2.362 -3.161 1.00 91.25 98 VAL A N 1
ATOM 766 C CA . VAL A 1 98 ? -1.337 -3.777 -3.120 1.00 91.25 98 VAL A CA 1
ATOM 767 C C . VAL A 1 98 ? -1.102 -4.289 -1.711 1.00 91.25 98 VAL A C 1
ATOM 769 O O . VAL A 1 98 ? -0.036 -4.083 -1.132 1.00 91.25 98 VAL A O 1
ATOM 772 N N . ASP A 1 99 ? -2.126 -4.927 -1.161 1.00 90.38 99 ASP A N 1
ATOM 773 C CA . ASP A 1 99 ? -2.066 -5.603 0.124 1.00 90.38 99 ASP A CA 1
ATOM 774 C C . ASP A 1 99 ? -1.449 -6.997 -0.063 1.00 90.38 99 ASP A C 1
ATOM 776 O O . ASP A 1 99 ? -1.967 -7.807 -0.834 1.00 90.38 99 ASP A O 1
ATOM 780 N N . TYR A 1 100 ? -0.326 -7.257 0.609 1.00 86.94 100 TYR A N 1
ATOM 781 C CA . TYR A 1 100 ? 0.380 -8.529 0.535 1.00 86.94 100 TYR A CA 1
ATOM 782 C C . TYR A 1 100 ? 0.751 -9.041 1.931 1.00 86.94 100 TYR A C 1
ATOM 784 O O . TYR A 1 100 ? 1.853 -8.809 2.433 1.00 86.94 100 TYR A O 1
ATOM 792 N N . GLY A 1 101 ? -0.174 -9.764 2.569 1.00 84.75 101 GLY A N 1
ATOM 793 C CA . GLY A 1 101 ? 0.054 -10.371 3.884 1.00 84.75 101 GLY A CA 1
ATOM 794 C C . GLY A 1 101 ? 0.321 -9.309 4.951 1.00 84.75 101 GLY A C 1
ATOM 795 O O . GLY A 1 101 ? -0.593 -8.575 5.315 1.00 84.75 101 GLY A O 1
ATOM 796 N N . ASP A 1 102 ? 1.568 -9.206 5.414 1.00 85.56 102 ASP A N 1
ATOM 797 C CA . ASP A 1 102 ? 2.015 -8.220 6.411 1.00 85.56 102 ASP A CA 1
ATOM 798 C C . ASP A 1 102 ? 2.677 -6.978 5.788 1.00 85.56 102 ASP A C 1
ATOM 800 O O . ASP A 1 102 ? 3.246 -6.149 6.496 1.00 85.56 102 ASP A O 1
ATOM 804 N N . GLU A 1 103 ? 2.623 -6.822 4.464 1.00 88.69 103 GLU A N 1
ATOM 805 C CA . GLU A 1 103 ? 3.259 -5.723 3.737 1.00 88.69 103 GLU A CA 1
ATOM 806 C C . GLU A 1 103 ? 2.301 -5.043 2.750 1.00 88.69 103 GLU A C 1
ATOM 808 O O . GLU A 1 103 ? 1.315 -5.617 2.285 1.00 88.69 103 GLU A O 1
ATOM 813 N N . TYR A 1 104 ? 2.622 -3.799 2.410 1.00 90.69 104 TYR A N 1
ATOM 814 C CA . TYR A 1 104 ? 2.078 -3.062 1.282 1.00 90.69 104 TYR A CA 1
ATOM 815 C C . TYR A 1 104 ? 3.138 -2.928 0.197 1.00 90.69 104 TYR A C 1
ATOM 817 O O . TYR A 1 104 ? 4.267 -2.533 0.486 1.00 90.69 104 TYR A O 1
ATOM 825 N N . VAL A 1 105 ? 2.749 -3.176 -1.052 1.00 91.19 105 VAL A N 1
ATOM 826 C CA . VAL A 1 105 ? 3.558 -2.858 -2.234 1.00 91.19 105 VAL A CA 1
ATOM 827 C C . VAL A 1 105 ? 2.960 -1.630 -2.911 1.00 91.19 105 VAL A C 1
ATOM 829 O O . VAL A 1 105 ? 1.753 -1.576 -3.156 1.00 91.19 105 VAL A O 1
ATOM 832 N N . CYS A 1 106 ? 3.778 -0.626 -3.203 1.00 92.38 106 CYS A N 1
ATOM 833 C CA . CYS A 1 106 ? 3.332 0.596 -3.865 1.00 92.38 106 CYS A CA 1
ATOM 834 C C . CYS A 1 106 ? 4.416 1.185 -4.768 1.00 92.38 106 CYS A C 1
ATOM 836 O O . CYS A 1 106 ? 5.581 0.797 -4.708 1.00 92.38 106 CYS A O 1
ATOM 838 N N . CYS A 1 107 ? 4.035 2.165 -5.579 1.00 91.19 107 CYS A N 1
ATOM 839 C CA . CYS A 1 107 ? 4.980 3.012 -6.293 1.00 91.19 107 CYS A CA 1
ATOM 840 C C . CYS A 1 107 ? 5.389 4.214 -5.444 1.00 91.19 107 CYS A C 1
ATOM 842 O O . CYS A 1 107 ? 4.567 4.772 -4.715 1.00 91.19 107 CYS A O 1
ATOM 844 N N . THR A 1 108 ? 6.649 4.648 -5.547 1.00 89.25 108 THR A N 1
ATOM 845 C CA . THR A 1 108 ? 7.154 5.795 -4.765 1.00 89.25 108 THR A CA 1
ATOM 846 C C . THR A 1 108 ? 6.455 7.123 -5.078 1.00 89.25 108 THR A C 1
ATOM 848 O O . THR A 1 108 ? 6.495 8.040 -4.257 1.00 89.25 108 THR A O 1
ATOM 851 N N . ASP A 1 109 ? 5.782 7.220 -6.224 1.00 91.44 109 ASP A N 1
ATOM 852 C CA . ASP A 1 109 ? 4.943 8.343 -6.655 1.00 91.44 109 ASP A CA 1
ATOM 853 C C . ASP A 1 109 ? 3.435 8.123 -6.398 1.00 91.44 109 ASP A C 1
ATOM 855 O O . ASP A 1 109 ? 2.611 8.921 -6.841 1.00 91.44 109 ASP A O 1
ATOM 859 N N . CYS A 1 110 ? 3.062 7.053 -5.685 1.00 92.88 110 CYS A N 1
ATOM 860 C CA . CYS A 1 110 ? 1.684 6.605 -5.456 1.00 92.88 110 CYS A CA 1
ATOM 861 C C . CYS A 1 110 ? 0.866 6.306 -6.732 1.00 92.88 110 CYS A C 1
ATOM 863 O O . CYS A 1 110 ? -0.367 6.271 -6.665 1.00 92.88 110 CYS A O 1
ATOM 865 N N . SER A 1 111 ? 1.519 6.074 -7.876 1.00 92.88 111 SER A N 1
ATOM 866 C CA . SER A 1 111 ? 0.865 5.501 -9.058 1.00 92.88 111 SER A CA 1
ATOM 867 C C . SER A 1 111 ? 0.502 4.024 -8.846 1.00 92.88 111 SER A C 1
ATOM 869 O O . SER A 1 111 ? 0.908 3.402 -7.862 1.00 92.88 111 SER A O 1
ATOM 871 N N . ASP A 1 112 ? -0.308 3.463 -9.745 1.00 90.94 112 ASP A N 1
ATOM 872 C CA . ASP A 1 112 ? -0.711 2.059 -9.680 1.00 90.94 112 ASP A CA 1
ATOM 873 C C . ASP A 1 112 ? 0.479 1.114 -9.947 1.00 90.94 112 ASP A C 1
ATOM 875 O O . ASP A 1 112 ? 1.079 1.176 -11.029 1.00 90.94 112 ASP A O 1
ATOM 879 N N . PRO A 1 113 ? 0.829 0.224 -8.996 1.00 88.38 113 PRO A N 1
ATOM 880 C CA . PRO A 1 113 ? 1.852 -0.788 -9.221 1.00 88.38 113 PRO A CA 1
ATOM 881 C C . PRO A 1 113 ? 1.298 -1.939 -10.072 1.00 88.38 113 PRO A C 1
ATOM 883 O O . PRO A 1 113 ? 0.186 -2.422 -9.857 1.00 88.38 113 PRO A O 1
ATOM 886 N N . TYR A 1 114 ? 2.104 -2.427 -11.010 1.00 85.12 114 TYR A N 1
ATOM 887 C CA . TYR A 1 114 ? 1.832 -3.630 -11.786 1.00 85.12 114 TYR A CA 1
ATOM 888 C C . TYR A 1 114 ? 2.619 -4.805 -11.208 1.00 85.12 114 TYR A C 1
ATOM 890 O O . TYR A 1 114 ? 3.845 -4.839 -11.307 1.00 85.12 114 TYR A O 1
ATOM 898 N N . ILE A 1 115 ? 1.922 -5.767 -10.602 1.00 84.06 115 ILE A N 1
ATOM 899 C CA . ILE A 1 115 ? 2.533 -6.946 -9.976 1.00 84.06 115 ILE A CA 1
ATOM 900 C C . ILE A 1 115 ? 2.507 -8.109 -10.964 1.00 84.06 115 ILE A C 1
ATOM 902 O O . ILE A 1 115 ? 1.441 -8.500 -11.435 1.00 84.06 115 ILE A O 1
ATOM 906 N N . MET A 1 116 ? 3.682 -8.655 -11.273 1.00 71.00 116 MET A N 1
ATOM 907 C CA . MET A 1 116 ? 3.834 -9.779 -12.201 1.00 71.00 116 MET A CA 1
ATOM 908 C C . MET A 1 116 ? 3.731 -11.128 -11.498 1.00 71.00 116 MET A C 1
ATOM 910 O O . MET A 1 116 ? 3.066 -12.035 -11.990 1.00 71.00 116 MET A O 1
ATOM 914 N N . ASP A 1 117 ? 4.384 -11.252 -10.345 1.00 72.25 117 ASP A N 1
ATOM 915 C CA . ASP A 1 117 ? 4.307 -12.437 -9.500 1.00 72.25 117 ASP A CA 1
ATOM 916 C C . ASP A 1 117 ? 4.081 -11.994 -8.058 1.00 72.25 117 ASP A C 1
ATOM 918 O O . ASP A 1 117 ? 4.906 -11.311 -7.442 1.00 72.25 117 ASP A O 1
ATOM 922 N N . ALA A 1 118 ? 2.923 -12.388 -7.534 1.00 68.44 118 ALA A N 1
ATOM 923 C CA . ALA A 1 118 ? 2.546 -12.114 -6.163 1.00 68.44 118 ALA A CA 1
ATOM 924 C C . ALA A 1 118 ? 3.524 -12.789 -5.188 1.00 68.44 118 ALA A C 1
ATOM 926 O O . ALA A 1 118 ? 3.932 -12.161 -4.219 1.00 68.44 118 ALA A O 1
ATOM 927 N N . ASN A 1 119 ? 3.982 -14.013 -5.479 1.00 70.56 119 ASN A N 1
ATOM 928 C CA . ASN A 1 119 ? 4.820 -14.794 -4.567 1.00 70.56 119 ASN A CA 1
ATOM 929 C C . ASN A 1 119 ? 6.194 -14.156 -4.344 1.00 70.56 119 ASN A C 1
ATOM 931 O O . ASN A 1 119 ? 6.694 -14.136 -3.218 1.00 70.56 119 ASN A O 1
ATOM 935 N N . THR A 1 120 ? 6.800 -13.626 -5.408 1.00 71.12 120 THR A N 1
ATOM 936 C CA . THR A 1 120 ? 8.119 -12.981 -5.359 1.00 71.12 120 THR A CA 1
ATOM 937 C C . THR A 1 120 ? 8.043 -11.472 -5.134 1.00 71.12 120 THR A C 1
ATOM 939 O O . THR A 1 120 ? 9.090 -10.832 -5.037 1.00 71.12 120 THR A O 1
ATOM 942 N N . LYS A 1 121 ? 6.831 -10.900 -5.022 1.00 75.06 121 LYS A N 1
ATOM 943 C CA . LYS A 1 121 ? 6.579 -9.451 -4.890 1.00 75.06 121 LYS A CA 1
ATOM 944 C C . LYS A 1 121 ? 7.240 -8.642 -6.018 1.00 75.06 121 LYS A C 1
ATOM 946 O O . LYS A 1 121 ? 7.683 -7.515 -5.804 1.00 75.06 121 LYS A O 1
ATOM 951 N N . SER A 1 122 ? 7.334 -9.241 -7.205 1.00 72.75 122 SER A N 1
ATOM 952 C CA . SER A 1 122 ? 7.993 -8.656 -8.376 1.00 72.75 122 SER A CA 1
ATOM 953 C C . SER A 1 122 ? 7.000 -7.843 -9.199 1.00 72.75 122 SER A C 1
ATOM 955 O O . SER A 1 122 ? 5.862 -8.274 -9.415 1.00 72.75 122 SER A O 1
ATOM 957 N N . GLY A 1 123 ? 7.413 -6.666 -9.660 1.00 79.12 123 GLY A N 1
ATOM 958 C CA . GLY A 1 123 ? 6.532 -5.727 -10.333 1.00 79.12 123 GLY A CA 1
ATOM 959 C C . GLY A 1 123 ? 7.147 -4.349 -10.554 1.00 79.12 123 GLY A C 1
ATOM 960 O O . GLY A 1 123 ? 8.205 -4.005 -10.035 1.00 79.12 123 GLY A O 1
ATOM 961 N N . TYR A 1 124 ? 6.431 -3.503 -11.286 1.00 79.44 124 TYR A N 1
ATOM 962 C CA . TYR A 1 124 ? 6.915 -2.176 -11.659 1.00 79.44 124 TYR A CA 1
ATOM 963 C C . TYR A 1 124 ? 5.834 -1.111 -11.594 1.00 79.44 124 TYR A C 1
ATOM 965 O O . TYR A 1 124 ? 4.638 -1.382 -11.537 1.00 79.44 124 TYR A O 1
ATOM 973 N N . CYS A 1 125 ? 6.287 0.133 -11.668 1.00 83.69 125 CYS A N 1
ATOM 974 C CA . CYS A 1 125 ? 5.443 1.307 -11.805 1.00 83.69 125 CYS A CA 1
ATOM 975 C C . CYS A 1 125 ? 5.458 1.767 -13.258 1.00 83.69 125 CYS A C 1
ATOM 977 O O . CYS A 1 125 ? 6.534 2.015 -13.813 1.00 83.69 125 CYS A O 1
ATOM 979 N N . MET A 1 126 ? 4.283 1.908 -13.878 1.00 76.69 126 MET A N 1
ATOM 980 C CA . MET A 1 126 ? 4.175 2.306 -15.291 1.00 76.69 126 MET A CA 1
ATOM 981 C C . MET A 1 126 ? 4.766 3.694 -15.567 1.00 76.69 126 MET A C 1
ATOM 983 O O . MET A 1 126 ? 5.252 3.955 -16.663 1.00 76.69 126 MET A O 1
ATOM 987 N N . THR A 1 127 ? 4.773 4.570 -14.563 1.00 79.81 127 THR A N 1
ATOM 988 C CA . THR A 1 127 ? 5.377 5.909 -14.624 1.00 79.81 127 THR A CA 1
ATOM 989 C C . THR A 1 127 ? 6.906 5.883 -14.685 1.00 79.81 127 THR A C 1
ATOM 991 O O . THR A 1 127 ? 7.534 6.920 -14.881 1.00 79.81 127 THR A O 1
ATOM 994 N N . GLY A 1 128 ? 7.524 4.713 -14.494 1.00 74.69 128 GLY A N 1
ATOM 995 C CA . GLY A 1 128 ? 8.967 4.572 -14.342 1.00 74.69 128 GLY A CA 1
ATOM 996 C C . GLY A 1 128 ? 9.453 4.779 -12.906 1.00 74.69 128 GLY A C 1
ATOM 997 O O . GLY A 1 128 ? 10.642 4.569 -12.655 1.00 74.69 128 GLY A O 1
ATOM 998 N N . ALA A 1 129 ? 8.560 5.094 -11.960 1.00 83.00 129 ALA A N 1
ATOM 999 C CA . ALA A 1 129 ? 8.884 5.161 -10.539 1.00 83.00 129 ALA A CA 1
ATOM 1000 C C . ALA A 1 129 ? 9.434 3.825 -10.000 1.00 83.00 129 ALA A C 1
ATOM 1002 O O . ALA A 1 129 ? 9.355 2.764 -10.634 1.00 83.00 129 ALA A O 1
ATOM 1003 N N . GLU A 1 130 ? 10.066 3.894 -8.835 1.00 84.06 130 GLU A N 1
ATOM 1004 C CA . GLU A 1 130 ? 10.604 2.714 -8.162 1.00 84.06 130 GLU A CA 1
ATOM 1005 C C . GLU A 1 130 ? 9.480 1.980 -7.426 1.00 84.06 130 GLU A C 1
ATOM 1007 O O . GLU A 1 130 ? 8.617 2.615 -6.810 1.00 84.06 130 GLU A O 1
ATOM 1012 N N . LEU A 1 131 ? 9.508 0.646 -7.477 1.00 87.25 131 LEU A N 1
ATOM 1013 C CA . LEU A 1 131 ? 8.641 -0.175 -6.642 1.00 87.25 131 LEU A CA 1
ATOM 1014 C C . LEU A 1 131 ? 9.143 -0.108 -5.197 1.00 87.25 131 LEU A C 1
ATOM 1016 O O . LEU A 1 131 ? 10.349 -0.160 -4.935 1.00 87.25 131 LEU A O 1
ATOM 1020 N N . ALA A 1 132 ? 8.219 0.001 -4.255 1.00 90.44 132 ALA A N 1
ATOM 1021 C CA . ALA A 1 132 ? 8.513 0.087 -2.840 1.00 90.44 132 ALA A CA 1
ATOM 1022 C C . ALA A 1 132 ? 7.653 -0.886 -2.031 1.00 90.44 132 ALA A C 1
ATOM 1024 O O . ALA A 1 132 ? 6.528 -1.214 -2.409 1.00 90.44 132 ALA A O 1
ATOM 1025 N N . VAL A 1 133 ? 8.204 -1.330 -0.904 1.00 90.62 133 VAL A N 1
ATOM 1026 C CA . VAL A 1 133 ? 7.535 -2.182 0.083 1.00 90.62 133 VAL A CA 1
ATOM 1027 C C . VAL A 1 133 ? 7.502 -1.488 1.432 1.00 90.62 133 VAL A C 1
ATOM 1029 O O . VAL A 1 133 ? 8.458 -0.830 1.835 1.00 90.62 133 VAL A O 1
ATOM 1032 N N . GLN A 1 134 ? 6.409 -1.658 2.156 1.00 90.00 134 GLN A N 1
ATOM 1033 C CA . GLN A 1 134 ? 6.248 -1.162 3.514 1.00 90.00 134 GLN A CA 1
ATOM 1034 C C . GLN A 1 134 ? 5.636 -2.258 4.375 1.00 90.00 134 GLN A C 1
ATOM 1036 O O . GLN A 1 134 ? 4.601 -2.801 4.010 1.00 90.00 134 GLN A O 1
ATOM 1041 N N . LEU A 1 135 ? 6.212 -2.539 5.544 1.00 89.00 135 LEU A N 1
ATOM 1042 C CA . LEU A 1 135 ? 5.533 -3.369 6.540 1.00 89.00 135 LEU A CA 1
ATOM 1043 C C . LEU A 1 135 ? 4.252 -2.672 6.993 1.00 89.00 135 LEU A C 1
ATOM 1045 O O . LEU A 1 135 ? 4.259 -1.472 7.286 1.00 89.00 135 LEU A O 1
ATOM 1049 N N . LYS A 1 136 ? 3.156 -3.424 7.058 1.00 87.38 136 LYS A N 1
ATOM 1050 C CA . LYS A 1 136 ? 1.911 -2.923 7.620 1.00 87.38 136 LYS A CA 1
ATOM 1051 C C . LYS A 1 136 ? 2.182 -2.445 9.045 1.00 87.38 136 LYS A C 1
ATOM 1053 O O . LYS A 1 136 ? 2.836 -3.160 9.811 1.00 87.38 136 LYS A O 1
ATOM 1058 N N . PRO A 1 137 ? 1.716 -1.240 9.404 1.00 83.25 137 PRO A N 1
ATOM 1059 C CA . PRO A 1 137 ? 1.798 -0.780 10.778 1.00 83.25 137 PRO A CA 1
ATOM 1060 C C . PRO A 1 137 ? 1.160 -1.813 11.705 1.00 83.25 137 PRO A C 1
ATOM 1062 O O . PRO A 1 137 ? 0.129 -2.395 11.358 1.00 83.25 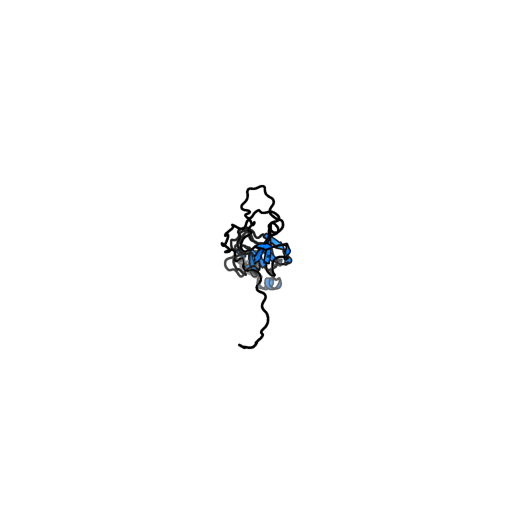137 PRO A O 1
ATOM 1065 N N . ARG A 1 138 ? 1.753 -2.045 12.878 1.00 84.25 138 ARG A N 1
ATOM 1066 C CA . ARG A 1 138 ? 1.113 -2.935 13.844 1.00 84.25 138 ARG A CA 1
ATOM 1067 C C . ARG A 1 138 ? -0.144 -2.269 14.373 1.00 84.25 138 ARG A C 1
ATOM 1069 O O . ARG A 1 138 ? -0.149 -1.083 14.712 1.00 84.25 138 ARG A O 1
ATOM 1076 N N . GLU A 1 139 ? -1.195 -3.067 14.450 1.00 87.44 139 GLU A N 1
ATOM 1077 C CA . GLU A 1 139 ? -2.454 -2.680 15.057 1.00 87.44 139 GLU A CA 1
ATOM 1078 C C . GLU A 1 139 ? -2.569 -3.355 16.422 1.00 87.44 139 GLU A C 1
ATOM 1080 O O . GLU A 1 139 ? -2.304 -4.549 16.572 1.00 87.44 139 GLU A O 1
ATOM 1085 N N . HIS A 1 140 ? -2.949 -2.575 17.426 1.00 90.19 140 HIS A N 1
ATOM 1086 C CA . HIS A 1 140 ? -3.275 -3.046 18.760 1.00 90.19 140 HIS A CA 1
ATOM 1087 C C . HIS A 1 140 ? -4.760 -2.814 19.013 1.00 90.19 140 HIS A C 1
ATOM 1089 O O . HIS A 1 140 ? -5.266 -1.713 18.798 1.00 90.19 140 HIS A O 1
ATOM 1095 N N . PHE A 1 141 ? -5.448 -3.827 19.527 1.00 92.12 141 PHE A N 1
ATOM 1096 C CA . PHE A 1 141 ? -6.864 -3.743 19.871 1.00 92.12 141 PHE A CA 1
ATOM 1097 C C . PHE A 1 141 ? -7.016 -3.622 21.380 1.00 92.12 141 PHE A C 1
ATOM 1099 O O . PHE A 1 141 ? -6.291 -4.275 22.127 1.00 92.12 141 PHE A O 1
ATOM 1106 N N . LYS A 1 142 ? -7.905 -2.746 21.841 1.00 92.00 142 LYS A N 1
ATOM 1107 C CA . LYS A 1 142 ? -8.189 -2.593 23.270 1.00 92.00 142 LYS A CA 1
ATOM 1108 C C . LYS A 1 142 ? -9.648 -2.240 23.500 1.00 92.00 142 LYS A C 1
ATOM 1110 O O . LYS A 1 142 ? -10.243 -1.491 22.725 1.00 92.00 142 LYS A O 1
ATOM 1115 N N . TRP A 1 143 ? -10.181 -2.718 24.614 1.00 93.44 143 TRP A N 1
ATOM 1116 C CA . TRP A 1 143 ? -11.477 -2.279 25.105 1.00 93.44 143 TRP A CA 1
ATOM 1117 C C . TRP A 1 143 ? -11.387 -0.856 25.640 1.00 93.44 143 TRP A C 1
ATOM 1119 O O . TRP A 1 143 ? -10.535 -0.540 26.475 1.00 93.44 143 TRP A O 1
ATOM 1129 N N . VAL A 1 144 ? -12.282 0.004 25.170 1.00 92.31 144 VAL A N 1
ATOM 1130 C CA . VAL A 1 144 ? -12.438 1.369 25.660 1.00 92.31 144 VAL A CA 1
ATOM 1131 C C . VAL A 1 144 ? -13.820 1.482 26.270 1.00 92.31 144 VAL A C 1
ATOM 1133 O O . VAL A 1 144 ? -14.834 1.261 25.614 1.00 92.31 144 VAL A O 1
ATOM 1136 N N . ALA A 1 145 ? -13.848 1.820 27.552 1.00 92.44 145 ALA A N 1
ATOM 1137 C CA . ALA A 1 145 ? -15.090 2.004 28.267 1.00 92.44 145 ALA A CA 1
ATOM 1138 C C . ALA A 1 145 ? -15.535 3.466 28.191 1.00 92.44 145 ALA A C 1
ATOM 1140 O O . ALA A 1 145 ? -14.778 4.379 28.535 1.00 92.44 145 ALA A O 1
ATOM 1141 N N . GLY A 1 146 ? -16.773 3.665 27.758 1.00 91.25 146 GLY A N 1
ATOM 1142 C CA . GLY A 1 146 ? -17.436 4.954 27.721 1.00 91.25 146 GLY A CA 1
ATOM 1143 C C . GLY A 1 146 ? -17.757 5.504 29.117 1.00 91.25 146 GLY A C 1
ATOM 1144 O O . GLY A 1 146 ? -17.444 4.894 30.150 1.00 91.25 146 GLY A O 1
ATOM 1145 N N . PRO A 1 147 ? -18.382 6.691 29.174 1.00 93.69 147 PRO A N 1
ATOM 1146 C CA . PRO A 1 147 ? -18.822 7.273 30.430 1.00 93.69 147 PRO A CA 1
ATOM 1147 C C . PRO A 1 147 ? -19.887 6.397 31.099 1.00 93.69 147 PRO A C 1
ATOM 1149 O O . PRO A 1 147 ? -20.723 5.775 30.447 1.00 93.69 147 PRO A O 1
ATOM 1152 N N . TRP A 1 148 ? -19.884 6.388 32.431 1.00 93.19 148 TRP A N 1
ATOM 1153 C CA . TRP A 1 148 ? -20.942 5.744 33.200 1.00 93.19 148 TRP A CA 1
ATOM 1154 C C . TRP A 1 148 ? -22.282 6.440 32.979 1.00 93.19 148 TRP A C 1
ATOM 1156 O O . TRP A 1 148 ? -22.382 7.662 33.112 1.00 93.19 148 TRP A O 1
ATOM 1166 N N . MET A 1 149 ? -23.322 5.648 32.730 1.00 93.00 149 MET A N 1
ATOM 1167 C CA . MET A 1 149 ? -24.693 6.132 32.787 1.00 93.00 149 MET A CA 1
ATOM 1168 C C . MET A 1 149 ? -25.077 6.515 34.225 1.00 93.00 149 MET A C 1
ATOM 1170 O O . MET A 1 149 ? -24.471 6.021 35.189 1.00 93.00 149 MET A O 1
ATOM 1174 N N . PRO A 1 150 ? -26.090 7.386 34.395 1.00 91.12 150 PRO A N 1
ATOM 1175 C CA . PRO A 1 150 ? -26.638 7.694 35.707 1.00 91.12 150 PRO A CA 1
ATOM 1176 C C . PRO A 1 150 ? -27.033 6.423 36.464 1.00 91.12 150 PRO A C 1
ATOM 1178 O O . PRO A 1 150 ? -27.482 5.440 35.875 1.00 91.12 150 PRO A O 1
ATOM 1181 N N . CYS A 1 151 ? -26.866 6.450 37.785 1.00 93.06 151 CYS A N 1
ATOM 1182 C CA . CYS A 1 151 ? -27.258 5.333 38.635 1.00 93.06 151 CYS A CA 1
ATOM 1183 C C . CYS A 1 151 ? -28.775 5.108 38.553 1.00 93.06 151 CYS A C 1
ATOM 1185 O O . CYS A 1 151 ? -29.542 6.072 38.572 1.00 93.06 151 CYS A O 1
ATOM 1187 N N . SER A 1 152 ? -29.213 3.847 38.523 1.00 93.69 152 SER A N 1
ATOM 1188 C CA . SER A 1 152 ? -30.638 3.493 38.493 1.00 93.69 152 SER A CA 1
ATOM 1189 C C . SER A 1 152 ? -31.406 3.950 39.738 1.00 93.69 152 SER A C 1
ATOM 1191 O O . SER A 1 152 ? -32.626 4.074 39.694 1.00 93.69 152 SER A O 1
ATOM 1193 N N . SER A 1 153 ? -30.703 4.184 40.851 1.00 92.06 153 SER A N 1
ATOM 1194 C CA . SER A 1 153 ? -31.263 4.712 42.095 1.00 92.06 153 SER A CA 1
ATOM 1195 C C . SER A 1 153 ? -30.263 5.653 42.780 1.00 92.06 153 SER A C 1
ATOM 1197 O O . SER A 1 153 ? -29.068 5.341 42.814 1.00 92.06 153 SER A O 1
ATOM 1199 N N . PRO A 1 154 ? -30.711 6.786 43.351 1.00 86.25 154 PRO A N 1
ATOM 1200 C CA . PRO A 1 154 ? -29.838 7.716 44.069 1.00 86.25 154 PRO A CA 1
ATOM 1201 C C . PRO A 1 154 ? -29.321 7.170 45.415 1.00 86.25 154 PRO A C 1
ATOM 1203 O O . PRO A 1 154 ? -28.286 7.630 45.892 1.00 86.25 154 PRO A O 1
ATOM 1206 N N . CYS A 1 155 ? -30.002 6.191 46.022 1.00 84.69 155 CYS A N 1
ATOM 1207 C CA . CYS A 1 155 ? -29.596 5.507 47.256 1.00 84.69 155 CYS A CA 1
ATOM 1208 C C . CYS A 1 155 ? -29.992 4.013 47.227 1.00 84.69 155 CYS A C 1
ATOM 1210 O O . CYS A 1 155 ? -30.732 3.586 46.342 1.00 84.69 155 CYS A O 1
ATOM 1212 N N . ASP A 1 156 ? -29.458 3.218 48.162 1.00 85.69 156 ASP A N 1
ATOM 1213 C CA . ASP A 1 156 ? -29.735 1.776 48.341 1.00 85.69 156 ASP A CA 1
ATOM 1214 C C . ASP A 1 156 ? -29.194 0.819 47.257 1.00 85.69 156 ASP A C 1
ATOM 1216 O O . ASP A 1 156 ? -29.828 -0.173 46.908 1.00 85.69 156 ASP A O 1
ATOM 1220 N N . GLY A 1 157 ? -27.980 1.069 46.750 1.00 86.88 157 GLY A N 1
ATOM 1221 C CA . GLY A 1 157 ? -27.254 0.076 45.938 1.00 86.88 157 GLY A CA 1
ATOM 1222 C C . GLY A 1 157 ? -27.738 -0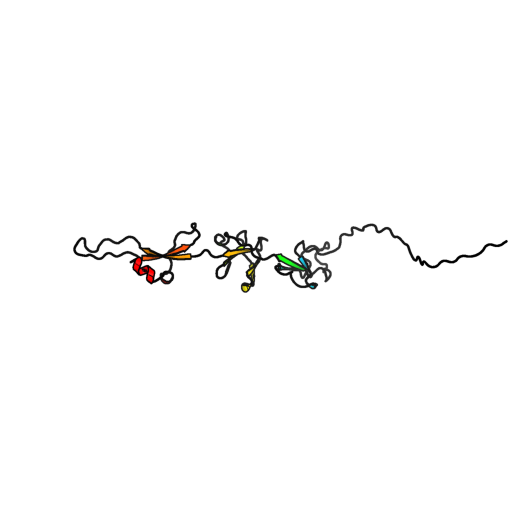.051 44.489 1.00 86.88 157 GLY A C 1
ATOM 1223 O O . GLY A 1 157 ? -27.831 -1.158 43.964 1.00 86.88 157 GLY A O 1
ATOM 1224 N N . GLY A 1 158 ? -28.050 1.077 43.842 1.00 88.50 158 GLY A N 1
ATOM 1225 C CA . GLY A 1 158 ? -28.426 1.114 42.426 1.00 88.50 158 GLY A CA 1
ATOM 1226 C C . GLY A 1 158 ? -27.341 0.580 41.479 1.00 88.50 158 GLY A C 1
ATOM 1227 O O . GLY A 1 158 ? -26.151 0.561 41.798 1.00 88.50 158 GLY A O 1
ATOM 1228 N N . ILE A 1 159 ? -27.769 0.163 40.288 1.00 90.75 159 ILE A N 1
ATOM 1229 C CA . ILE A 1 159 ? -26.903 -0.354 39.225 1.00 90.75 159 ILE A CA 1
ATOM 1230 C C . ILE A 1 159 ? -26.646 0.774 38.227 1.00 90.75 159 ILE A C 1
ATOM 1232 O O . ILE A 1 159 ? -27.538 1.562 37.908 1.00 90.75 159 ILE A O 1
ATOM 1236 N N . ARG A 1 160 ? -25.420 0.847 37.715 1.00 90.44 160 ARG A N 1
ATOM 1237 C CA . ARG A 1 160 ? -25.064 1.696 36.579 1.00 90.44 160 ARG A CA 1
ATOM 1238 C C . ARG A 1 160 ? -24.477 0.832 35.479 1.00 90.44 160 ARG A C 1
ATOM 1240 O O . ARG A 1 160 ? -23.832 -0.176 35.756 1.00 90.44 160 ARG A O 1
ATOM 1247 N N . TYR A 1 161 ? -24.673 1.270 34.251 1.00 91.00 161 TYR A N 1
ATOM 1248 C CA . TYR A 1 161 ? -24.132 0.618 33.071 1.00 91.00 161 TYR A CA 1
ATOM 1249 C C . TYR A 1 161 ? -23.224 1.606 32.345 1.00 91.00 161 TYR A C 1
ATOM 1251 O O . TYR A 1 161 ? -23.341 2.820 32.528 1.00 91.00 161 TYR A O 1
ATOM 1259 N N . ARG A 1 162 ? -22.303 1.087 31.548 1.00 93.25 162 ARG A N 1
ATOM 1260 C CA . ARG A 1 162 ? -21.486 1.861 30.620 1.00 93.25 162 ARG A CA 1
ATOM 1261 C C . ARG A 1 162 ? -21.327 1.054 29.350 1.00 93.25 162 ARG A C 1
ATOM 1263 O O . ARG A 1 162 ? -21.289 -0.174 29.417 1.00 93.25 162 ARG A O 1
ATOM 1270 N N . ASP A 1 163 ? -21.210 1.754 28.238 1.00 92.19 163 ASP A N 1
ATOM 1271 C CA . ASP A 1 163 ? -20.874 1.117 26.976 1.00 92.19 163 ASP A CA 1
ATOM 1272 C C . ASP A 1 163 ? -19.378 0.796 26.968 1.00 92.19 163 ASP A C 1
ATOM 1274 O O . ASP A 1 163 ? -18.557 1.557 27.493 1.00 92.19 163 ASP A O 1
ATOM 1278 N N . VAL A 1 164 ? -19.023 -0.357 26.416 1.00 92.75 164 VAL A N 1
ATOM 1279 C CA . VAL A 1 164 ? -17.638 -0.794 26.240 1.00 92.75 164 VAL A CA 1
ATOM 1280 C C . VAL A 1 164 ? -17.507 -1.230 24.795 1.00 92.75 164 VAL A C 1
ATOM 1282 O O . VAL A 1 164 ? -18.261 -2.085 24.345 1.00 92.75 164 VAL A O 1
ATOM 1285 N N . GLU A 1 165 ? -16.571 -0.625 24.077 1.00 93.06 165 GLU A N 1
ATOM 1286 C CA . GLU A 1 165 ? -16.385 -0.839 22.643 1.00 93.06 165 GLU A CA 1
ATOM 1287 C C . GLU A 1 165 ? -14.932 -1.228 22.356 1.00 93.06 165 GLU A C 1
ATOM 1289 O O . GLU A 1 165 ? -13.999 -0.765 23.028 1.00 93.06 165 GLU A O 1
ATOM 1294 N N . CYS A 1 166 ? -14.725 -2.097 21.367 1.00 94.38 166 CYS A N 1
ATOM 1295 C CA . CYS A 1 166 ? -13.392 -2.482 20.923 1.00 94.38 166 CYS A CA 1
ATOM 1296 C C . CYS A 1 166 ? -12.849 -1.440 19.939 1.00 94.38 166 CYS A C 1
ATOM 1298 O O . CYS A 1 166 ? -13.468 -1.138 18.918 1.00 94.38 166 CYS A O 1
ATOM 1300 N N . PHE A 1 167 ? -11.667 -0.893 20.230 1.00 93.50 167 PHE A N 1
ATOM 1301 C CA . PHE A 1 167 ? -10.997 0.072 19.360 1.00 93.50 167 PHE A CA 1
ATOM 1302 C C . PHE A 1 167 ? -9.673 -0.475 18.835 1.00 93.50 167 PHE A C 1
ATOM 1304 O O . PHE A 1 167 ? -8.856 -1.007 19.592 1.00 93.50 167 PHE A O 1
ATOM 1311 N N . GLY A 1 168 ? -9.445 -0.278 17.537 1.00 92.00 168 GLY A N 1
ATOM 1312 C CA . GLY A 1 168 ? -8.156 -0.460 16.884 1.00 92.00 168 GLY A CA 1
ATOM 1313 C C . GLY A 1 168 ? -7.285 0.785 17.032 1.00 92.00 168 GLY A C 1
ATOM 1314 O O . GLY A 1 168 ? -7.736 1.915 16.832 1.00 92.00 168 GLY A O 1
ATOM 1315 N N . GLN A 1 169 ? -6.020 0.577 17.384 1.00 88.69 169 GLN A N 1
ATOM 1316 C CA . GLN A 1 169 ? -4.989 1.602 17.456 1.00 88.69 169 GLN A CA 1
ATOM 1317 C C . GLN A 1 169 ? -3.808 1.190 16.580 1.00 88.69 169 GLN A C 1
ATOM 1319 O O . GLN A 1 169 ? -3.215 0.136 16.787 1.00 88.69 169 GLN A O 1
ATOM 1324 N N . ILE A 1 170 ? -3.446 2.043 15.629 1.00 85.38 170 ILE A N 1
ATOM 1325 C CA . ILE A 1 170 ? -2.299 1.830 14.746 1.00 85.38 170 ILE A CA 1
ATOM 1326 C C . ILE A 1 170 ? -1.074 2.533 15.349 1.00 85.38 170 ILE A C 1
ATOM 1328 O O . ILE A 1 170 ? -1.214 3.587 15.971 1.00 85.38 170 ILE A O 1
ATOM 1332 N N . GLU A 1 171 ? 0.128 1.970 15.189 1.00 78.56 171 GLU A N 1
ATOM 1333 C CA . GLU A 1 171 ? 1.383 2.618 15.623 1.00 78.56 171 GLU A CA 1
ATOM 1334 C C . GLU A 1 171 ? 1.610 3.999 14.971 1.00 78.56 171 GLU A C 1
ATOM 1336 O O . GLU A 1 171 ? 2.290 4.855 15.540 1.00 78.56 171 GLU A O 1
ATOM 1341 N N . ASP A 1 172 ? 1.009 4.247 13.804 1.00 71.94 172 ASP A N 1
ATOM 1342 C CA . ASP A 1 172 ? 0.998 5.561 13.168 1.00 71.94 172 ASP A CA 1
ATOM 1343 C C . ASP A 1 172 ? -0.003 6.497 13.870 1.00 71.94 172 ASP A C 1
ATOM 1345 O O . ASP A 1 172 ? -1.218 6.398 13.697 1.00 71.94 172 ASP A O 1
ATOM 1349 N N . ILE A 1 173 ? 0.536 7.451 14.636 1.00 68.31 173 ILE A N 1
ATOM 1350 C CA . ILE A 1 173 ? -0.208 8.452 15.422 1.00 68.31 173 ILE A CA 1
ATOM 1351 C C . ILE A 1 173 ? -1.096 9.345 14.534 1.00 68.31 173 ILE A C 1
ATOM 1353 O O . ILE A 1 173 ? -2.021 9.987 15.032 1.00 68.31 173 ILE A O 1
ATOM 1357 N N . SER A 1 174 ? -0.846 9.400 13.220 1.00 74.06 174 SER A N 1
ATOM 1358 C CA . SER A 1 174 ? -1.696 10.153 12.292 1.00 74.06 174 SER A CA 1
ATOM 1359 C C . SER A 1 174 ? -3.070 9.515 12.058 1.00 74.06 174 SER A C 1
ATOM 1361 O O . SER A 1 174 ? -3.965 10.189 11.544 1.00 74.06 174 SER A O 1
ATOM 1363 N N . ILE A 1 175 ? -3.265 8.255 12.465 1.00 77.38 175 ILE A N 1
ATOM 1364 C CA . ILE A 1 175 ? -4.538 7.543 12.350 1.00 77.38 175 ILE A CA 1
ATOM 1365 C C . ILE A 1 175 ? -5.223 7.519 13.728 1.00 77.38 175 ILE A C 1
ATOM 1367 O O . ILE A 1 175 ? -4.662 6.979 14.687 1.00 77.38 175 ILE A O 1
ATOM 1371 N N . PRO A 1 176 ? -6.430 8.103 13.869 1.00 82.62 176 PRO A N 1
ATOM 1372 C CA . PRO A 1 176 ? -7.155 8.084 15.134 1.00 82.62 176 PRO A CA 1
ATOM 1373 C C . PRO A 1 176 ? -7.598 6.663 15.498 1.00 82.62 176 PRO A C 1
ATOM 1375 O O . PRO A 1 176 ? -7.727 5.796 14.633 1.00 82.62 176 PRO A O 1
ATOM 1378 N N . HIS A 1 177 ? -7.873 6.431 16.786 1.00 88.69 177 HIS A N 1
ATOM 1379 C CA . HIS A 1 177 ? -8.477 5.168 17.223 1.00 88.69 177 HIS A CA 1
ATOM 1380 C C . HIS A 1 177 ? -9.832 5.016 16.535 1.00 88.69 177 HIS A C 1
ATOM 1382 O O . HIS A 1 177 ? -10.610 5.971 16.488 1.00 88.69 177 HIS A O 1
ATOM 1388 N N . TYR A 1 178 ? -10.101 3.831 15.999 1.00 89.31 178 TYR A N 1
ATOM 1389 C CA . TYR A 1 178 ? -11.320 3.559 15.245 1.00 89.31 178 TYR A CA 1
ATOM 1390 C C . TYR A 1 178 ? -12.054 2.348 15.827 1.00 89.31 178 TYR A C 1
ATOM 1392 O O . TYR A 1 178 ? -11.396 1.423 16.313 1.00 89.31 178 TYR A O 1
ATOM 1400 N N . PRO A 1 179 ? -13.397 2.353 15.820 1.00 91.75 179 PRO A N 1
ATOM 1401 C CA . PRO A 1 179 ? -14.170 1.230 16.327 1.00 91.75 179 PRO A CA 1
ATOM 1402 C C . PRO A 1 179 ? -13.957 0.010 15.429 1.00 91.75 179 PRO A C 1
ATOM 1404 O O . PRO A 1 179 ? -13.906 0.126 14.200 1.00 91.75 179 PRO A O 1
ATOM 1407 N N . VAL A 1 180 ? -13.829 -1.159 16.045 1.00 93.62 180 VAL A N 1
ATOM 1408 C CA . VAL A 1 180 ? -13.678 -2.446 15.363 1.00 93.62 180 VAL A CA 1
ATOM 1409 C C . VAL A 1 180 ? -14.633 -3.474 15.954 1.00 93.62 180 VAL A C 1
ATOM 1411 O O . VAL A 1 180 ? -15.258 -3.244 16.982 1.00 93.62 180 VAL A O 1
ATOM 1414 N N . ASP A 1 181 ? -14.738 -4.619 15.286 1.00 93.25 181 ASP A N 1
ATOM 1415 C CA . ASP A 1 181 ? -15.509 -5.753 15.783 1.00 93.25 181 ASP A CA 1
ATOM 1416 C C . ASP A 1 181 ? -14.956 -6.281 17.117 1.00 93.25 181 ASP A C 1
ATOM 1418 O O . ASP A 1 181 ? -13.741 -6.426 17.284 1.00 93.25 181 ASP A O 1
ATOM 1422 N N . ASP A 1 182 ? -15.859 -6.622 18.033 1.00 92.19 182 ASP A N 1
ATOM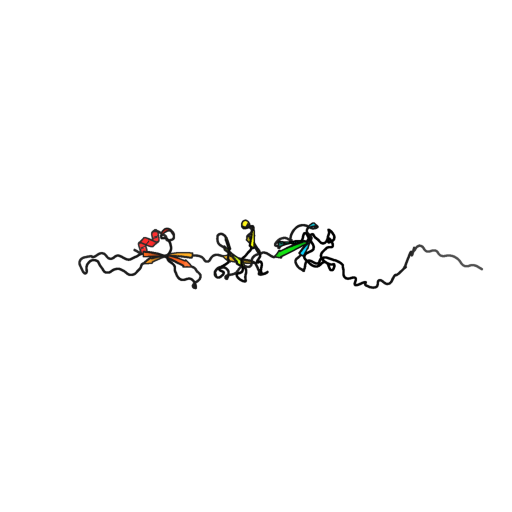 1423 C CA . ASP A 1 182 ? -15.561 -7.116 19.380 1.00 92.19 182 ASP A CA 1
ATOM 1424 C C . ASP A 1 182 ? -14.644 -8.349 19.386 1.00 92.19 182 ASP A C 1
ATOM 1426 O O . ASP A 1 182 ? -13.818 -8.501 20.287 1.00 92.19 182 ASP A O 1
ATOM 1430 N N . GLY A 1 183 ? -14.702 -9.192 18.345 1.00 91.06 183 GLY A N 1
ATOM 1431 C CA . GLY A 1 183 ? -13.833 -10.362 18.194 1.00 91.06 183 GLY A CA 1
ATOM 1432 C C . GLY A 1 183 ? -12.353 -10.030 17.967 1.00 91.06 183 GLY A C 1
ATOM 1433 O O . GLY A 1 183 ? -11.510 -10.929 17.985 1.00 91.06 183 GLY A O 1
ATOM 1434 N N . ARG A 1 184 ? -12.008 -8.755 17.744 1.00 91.06 184 ARG A N 1
ATOM 1435 C CA . ARG A 1 184 ? -10.617 -8.284 17.641 1.00 91.06 184 ARG A CA 1
ATOM 1436 C C . ARG A 1 184 ? -9.976 -8.024 19.002 1.00 91.06 184 ARG A C 1
ATOM 1438 O O . ARG A 1 184 ? -8.749 -8.066 19.096 1.00 91.06 184 ARG A O 1
ATOM 1445 N N . CYS A 1 185 ? -10.771 -7.767 20.038 1.00 91.69 185 CYS A N 1
ATOM 1446 C CA . CYS A 1 185 ? -10.281 -7.549 21.394 1.00 91.69 185 CYS A CA 1
ATOM 1447 C C . CYS A 1 185 ? -10.295 -8.847 22.217 1.00 91.69 185 CYS A C 1
ATOM 1449 O O . CYS A 1 185 ? -11.063 -9.772 21.970 1.00 91.69 185 CYS A O 1
ATOM 1451 N N . SER A 1 186 ? -9.437 -8.923 23.238 1.00 89.69 186 SER A N 1
ATOM 1452 C CA . SER A 1 186 ? -9.365 -10.091 24.122 1.00 89.69 186 SER A CA 1
ATOM 1453 C C . SER A 1 186 ? -10.509 -10.095 25.137 1.00 89.69 186 SER A C 1
ATOM 1455 O O . SER A 1 186 ? -10.681 -9.137 25.892 1.00 89.69 186 SER A O 1
ATOM 1457 N N . GLU A 1 187 ? -11.243 -11.205 25.244 1.00 83.19 187 GLU A N 1
ATOM 1458 C CA . GLU A 1 187 ? -12.304 -11.378 26.253 1.00 83.19 187 GLU A CA 1
ATOM 1459 C C . GLU A 1 187 ? -11.787 -11.204 27.692 1.00 83.19 187 GLU A C 1
ATOM 1461 O O . GLU A 1 187 ? -12.491 -10.701 28.566 1.00 83.19 187 GLU A O 1
ATOM 1466 N N . LYS A 1 188 ? -10.523 -11.569 27.954 1.00 80.25 188 LYS A N 1
ATOM 1467 C CA . LYS A 1 188 ? -9.918 -11.422 29.289 1.00 80.25 188 LYS A CA 1
ATOM 1468 C C . LYS A 1 188 ? -9.809 -9.955 29.702 1.00 80.25 188 LYS A C 1
ATOM 1470 O O . LYS A 1 188 ? -10.021 -9.629 30.866 1.00 80.25 188 LYS A O 1
ATOM 1475 N N . GLU A 1 189 ? -9.501 -9.075 28.753 1.00 78.19 189 GLU A N 1
ATOM 1476 C CA . GLU A 1 189 ? -9.347 -7.638 28.997 1.00 78.19 189 GLU A CA 1
ATOM 1477 C C . GLU A 1 189 ? -10.698 -6.945 29.205 1.00 78.19 189 GLU A C 1
ATOM 1479 O O . GLU A 1 189 ? -10.773 -5.961 29.941 1.00 78.19 189 GLU A O 1
ATOM 1484 N N . MET A 1 190 ? -11.774 -7.503 28.641 1.00 77.12 190 MET A N 1
ATOM 1485 C CA . MET A 1 190 ? -13.135 -6.983 28.787 1.00 77.12 190 MET A CA 1
ATOM 1486 C C . MET A 1 190 ? -13.559 -6.908 30.258 1.00 77.12 190 MET A C 1
ATOM 1488 O O . MET A 1 190 ? -14.144 -5.919 30.685 1.00 77.12 190 MET A O 1
ATOM 1492 N N . THR A 1 191 ? -13.185 -7.903 31.070 1.00 70.44 191 THR A N 1
ATOM 1493 C CA . THR A 1 191 ? -13.531 -7.941 32.505 1.00 70.44 191 THR A CA 1
ATOM 1494 C C . THR A 1 191 ? -12.896 -6.821 33.331 1.00 70.44 191 THR A C 1
ATOM 1496 O O . THR A 1 191 ? -13.464 -6.418 34.341 1.00 70.44 191 THR A O 1
ATOM 1499 N N . GLY A 1 192 ? -11.747 -6.283 32.904 1.00 65.56 192 GLY A N 1
ATOM 1500 C CA . GLY A 1 192 ? -11.131 -5.107 33.528 1.00 65.56 192 GLY A CA 1
ATOM 1501 C C . GLY A 1 192 ? -11.735 -3.781 33.052 1.00 65.56 192 GLY A C 1
ATOM 1502 O O . GLY A 1 192 ? -11.593 -2.759 33.725 1.00 65.56 192 GLY A O 1
ATOM 1503 N N . ALA A 1 193 ? -12.409 -3.796 31.900 1.00 62.41 193 ALA A N 1
ATOM 1504 C CA . ALA A 1 193 ? -13.085 -2.648 31.304 1.00 62.41 193 ALA A CA 1
ATOM 1505 C C . ALA A 1 193 ? -14.584 -2.567 31.649 1.00 62.41 193 ALA A C 1
ATOM 1507 O O . ALA A 1 193 ? -15.207 -1.569 31.293 1.00 62.41 193 ALA A O 1
ATOM 1508 N N . MET A 1 194 ? -15.143 -3.567 32.345 1.00 59.88 194 MET A N 1
ATOM 1509 C CA . MET A 1 194 ? -16.524 -3.605 32.861 1.00 59.88 194 MET A CA 1
ATOM 1510 C C . MET A 1 194 ? -16.692 -2.804 34.144 1.00 59.88 194 MET A C 1
ATOM 1512 O O . MET A 1 194 ? -15.768 -2.772 34.982 1.00 59.88 194 MET A O 1
#

Foldseek 3Di:
DDDDDDDDDDDDDDDDPPDPPPPPPPVPQALDDDDQKDFPVVHDDPPQWHFPDWFQFRPGDRPDDDPDGHDRRRRGMTGIDRAPAAEDPCQVVAPAWDDQPQKIKAFPVSAHWDAPDSVVSGTDHPVRTHIHMYGFFDKDKAKDWADKDDFPDPDDDTDIDIDIFIWIDGPPPVDDIDTDDPVRYDPVRVVVRD

Organism: Aquilegia coerulea (NCBI:txid218851)

Radius of gyration: 36.69 Å; chains: 1; bounding box: 122×28×104 Å

InterPro domains:
  IPR036383 Thrombospondin type-1 repeat superfamily [G3DSA:2.20.100.10] (117-192)
  IPR036383 Thrombospondin type-1 repeat superfamily [SSF82895] (138-181)